Protein AF-A0A651GLF1-F1 (afdb_monomer_lite)

Structure (mmCIF, N/CA/C/O backbone):
data_AF-A0A651GLF1-F1
#
_entry.id   AF-A0A651GLF1-F1
#
loop_
_atom_site.group_PDB
_atom_site.id
_atom_site.type_symbol
_atom_site.label_atom_id
_atom_site.label_alt_id
_atom_site.label_comp_id
_atom_site.label_asym_id
_atom_site.label_entity_id
_atom_site.label_seq_id
_atom_site.pdbx_PDB_ins_code
_atom_site.Cartn_x
_atom_site.Cartn_y
_atom_site.Cartn_z
_atom_site.occupancy
_atom_site.B_iso_or_equiv
_atom_site.auth_seq_id
_atom_site.auth_comp_id
_atom_site.auth_asym_id
_atom_site.auth_atom_id
_atom_site.pdbx_PDB_model_num
ATOM 1 N N . MET A 1 1 ? 53.284 -6.811 32.169 1.00 39.88 1 MET A N 1
ATOM 2 C CA . MET A 1 1 ? 53.621 -8.131 31.583 1.00 39.88 1 MET A CA 1
ATOM 3 C C . MET A 1 1 ? 52.499 -8.453 30.596 1.00 39.88 1 MET A C 1
ATOM 5 O O . MET A 1 1 ? 51.368 -8.515 31.041 1.00 39.88 1 MET A O 1
ATOM 9 N N . ARG A 1 2 ? 52.665 -8.207 29.281 1.00 36.62 2 ARG A N 1
ATOM 10 C CA . ARG A 1 2 ? 52.916 -9.216 28.210 1.00 36.62 2 ARG A CA 1
ATOM 11 C C . ARG A 1 2 ? 52.082 -10.503 28.425 1.00 36.62 2 ARG A C 1
ATOM 13 O O . ARG A 1 2 ? 52.252 -11.101 29.474 1.00 36.62 2 ARG A O 1
ATOM 20 N N . ALA A 1 3 ? 51.220 -10.994 27.527 1.00 35.19 3 ALA A N 1
ATOM 21 C CA . ALA A 1 3 ? 51.159 -10.882 26.066 1.00 35.19 3 ALA A CA 1
ATOM 22 C C . ALA A 1 3 ? 49.742 -11.202 25.501 1.00 35.19 3 ALA A C 1
ATOM 24 O O . ALA A 1 3 ? 48.996 -11.966 26.105 1.00 35.19 3 ALA A O 1
ATOM 25 N N . ARG A 1 4 ? 49.414 -10.637 24.322 1.00 42.03 4 ARG A N 1
ATOM 26 C CA . ARG A 1 4 ? 48.428 -11.150 23.331 1.00 42.03 4 ARG A CA 1
ATOM 27 C C . ARG A 1 4 ? 49.015 -12.404 22.608 1.00 42.03 4 ARG A C 1
ATOM 29 O O . ARG A 1 4 ? 50.192 -12.684 22.826 1.00 42.03 4 ARG A O 1
ATOM 36 N N . PRO A 1 5 ? 48.394 -12.954 21.541 1.00 58.41 5 PRO A N 1
ATOM 37 C CA . PRO A 1 5 ? 47.126 -13.693 21.408 1.00 58.41 5 PRO A CA 1
ATOM 38 C C . PRO A 1 5 ? 47.366 -15.076 20.731 1.00 58.41 5 PRO A C 1
ATOM 40 O O . PRO A 1 5 ? 48.472 -15.337 20.265 1.00 58.41 5 PRO A O 1
ATOM 43 N N . LEU A 1 6 ? 46.349 -15.939 20.584 1.00 47.12 6 LEU A N 1
ATOM 44 C CA . LEU A 1 6 ? 46.407 -17.090 19.657 1.00 47.12 6 LEU A CA 1
ATOM 45 C C . LEU A 1 6 ? 45.049 -17.349 18.966 1.00 47.12 6 LEU A C 1
ATOM 47 O O . LEU A 1 6 ? 44.148 -17.947 19.540 1.00 47.12 6 LEU A O 1
ATOM 51 N N . LEU A 1 7 ? 44.948 -16.920 17.707 1.00 42.06 7 LEU A N 1
ATOM 52 C CA . LEU A 1 7 ? 44.344 -17.661 16.579 1.00 42.06 7 LEU A CA 1
ATOM 53 C C . LEU A 1 7 ? 45.545 -18.174 15.745 1.00 42.06 7 LEU A C 1
ATOM 55 O O . LEU A 1 7 ? 46.574 -17.488 15.816 1.00 42.06 7 LEU A O 1
ATOM 59 N N . PRO A 1 8 ? 45.511 -19.290 14.966 1.00 48.41 8 PRO A N 1
ATOM 60 C CA . PRO A 1 8 ? 44.474 -19.612 13.959 1.00 48.41 8 PRO A CA 1
ATOM 61 C C . PRO A 1 8 ? 44.255 -21.126 13.638 1.00 48.41 8 PRO A C 1
ATOM 63 O O . PRO A 1 8 ? 44.967 -21.985 14.145 1.00 48.41 8 PRO A O 1
ATOM 66 N N . ALA A 1 9 ? 43.309 -21.440 12.734 1.00 43.41 9 ALA A N 1
ATOM 67 C CA . ALA A 1 9 ? 43.391 -22.498 11.692 1.00 43.41 9 ALA A CA 1
ATOM 68 C C . ALA A 1 9 ? 42.062 -22.551 10.897 1.00 43.41 9 ALA A C 1
ATOM 70 O O . ALA A 1 9 ? 41.085 -23.140 11.341 1.00 43.41 9 ALA A O 1
ATOM 71 N N . ILE A 1 10 ? 41.894 -21.804 9.803 1.00 42.28 10 ILE A N 1
ATOM 72 C CA . ILE A 1 10 ? 42.090 -22.247 8.405 1.00 42.28 10 ILE A CA 1
ATOM 73 C C . ILE A 1 10 ? 41.943 -23.769 8.200 1.00 42.28 10 ILE A C 1
ATOM 75 O O . ILE A 1 10 ? 42.887 -24.530 8.410 1.00 42.28 10 ILE A O 1
ATOM 79 N N . ARG A 1 11 ? 40.797 -24.200 7.655 1.00 44.84 11 ARG A N 1
ATOM 80 C CA . ARG A 1 11 ? 40.693 -25.428 6.850 1.00 44.84 11 ARG A CA 1
ATOM 81 C C . ARG A 1 11 ? 40.159 -25.076 5.470 1.00 44.84 11 ARG A C 1
ATOM 83 O O . ARG A 1 11 ? 39.050 -24.586 5.312 1.00 44.84 11 ARG A O 1
ATOM 90 N N . THR A 1 12 ? 41.007 -25.313 4.482 1.00 45.50 12 THR A N 1
ATOM 91 C CA . THR A 1 12 ? 40.771 -25.114 3.058 1.00 45.50 12 THR A CA 1
ATOM 92 C C . THR A 1 12 ? 40.435 -26.439 2.372 1.00 45.50 12 THR A C 1
ATOM 94 O O . THR A 1 12 ? 40.950 -27.488 2.751 1.00 45.50 12 THR A O 1
ATOM 97 N N . ARG A 1 13 ? 39.680 -26.307 1.270 1.00 41.25 13 ARG A N 1
ATOM 98 C CA . ARG A 1 13 ? 39.602 -27.170 0.074 1.00 41.25 13 ARG A CA 1
ATOM 99 C C . ARG A 1 13 ? 38.885 -28.518 0.200 1.00 41.25 13 ARG A C 1
ATOM 101 O O . ARG A 1 13 ? 39.377 -29.440 0.837 1.00 41.25 13 ARG A O 1
ATOM 108 N N . ARG A 1 14 ? 37.892 -28.691 -0.679 1.00 43.97 14 ARG A N 1
ATOM 109 C CA . ARG A 1 14 ? 37.924 -29.723 -1.733 1.00 43.97 14 ARG A CA 1
ATOM 110 C C . ARG A 1 14 ? 37.085 -29.275 -2.933 1.00 43.97 14 ARG A C 1
ATOM 112 O O . ARG A 1 14 ? 35.867 -29.329 -2.906 1.00 43.97 14 ARG A O 1
ATOM 119 N N . ALA A 1 15 ? 37.781 -28.830 -3.977 1.00 41.06 15 ALA A N 1
ATOM 120 C CA . ALA A 1 15 ? 37.249 -28.752 -5.329 1.00 41.06 15 ALA A CA 1
ATOM 121 C C . ALA A 1 15 ? 37.168 -30.177 -5.894 1.00 41.06 15 ALA A C 1
ATOM 123 O O . ALA A 1 15 ? 38.147 -30.923 -5.804 1.00 41.06 15 ALA A O 1
ATOM 124 N N . VAL A 1 16 ? 36.030 -30.544 -6.475 1.00 40.44 16 VAL A N 1
ATOM 125 C CA . VAL A 1 16 ? 35.858 -31.805 -7.201 1.00 40.44 16 VAL A CA 1
ATOM 126 C C . VAL A 1 16 ? 35.717 -31.459 -8.681 1.00 40.44 16 VAL A C 1
ATOM 128 O O . VAL A 1 16 ? 34.676 -31.001 -9.131 1.00 40.44 16 VAL A O 1
ATOM 131 N N . ARG A 1 17 ? 36.813 -31.638 -9.425 1.00 45.84 17 ARG A N 1
ATOM 132 C CA . ARG A 1 17 ? 36.828 -31.696 -10.891 1.00 45.84 17 ARG A CA 1
ATOM 133 C C . ARG A 1 17 ? 36.425 -33.110 -11.305 1.00 45.84 17 ARG A C 1
ATOM 135 O O . ARG A 1 17 ? 37.115 -34.052 -10.921 1.00 45.84 17 ARG A O 1
ATOM 142 N N . TRP A 1 18 ? 35.381 -33.248 -12.115 1.00 34.97 18 TRP A N 1
ATOM 143 C CA . TRP A 1 18 ? 35.122 -34.462 -12.890 1.00 34.97 18 TRP A CA 1
ATOM 144 C C . TRP A 1 18 ? 35.492 -34.206 -14.349 1.00 34.97 18 TRP A C 1
ATOM 146 O O . TRP A 1 18 ? 34.973 -33.296 -14.985 1.00 34.97 18 TRP A O 1
ATOM 156 N N . LEU A 1 19 ? 36.457 -34.983 -14.838 1.00 42.81 19 LEU A N 1
ATOM 157 C CA . LEU A 1 19 ? 36.989 -34.958 -16.197 1.00 42.81 19 LEU A CA 1
ATOM 158 C C . LEU A 1 19 ? 37.431 -36.397 -16.504 1.00 42.81 19 LEU A C 1
ATOM 160 O O . LEU A 1 19 ? 38.478 -36.820 -16.022 1.00 42.81 19 LEU A O 1
ATOM 164 N N . VAL A 1 20 ? 36.612 -37.168 -17.225 1.00 46.12 20 VAL A N 1
ATOM 165 C CA . VAL A 1 20 ? 36.924 -38.519 -17.750 1.00 46.12 20 VAL A CA 1
ATOM 166 C C . VAL A 1 20 ? 36.082 -38.687 -19.027 1.00 46.12 20 VAL A C 1
ATOM 168 O O . VAL A 1 20 ? 34.862 -38.696 -18.951 1.00 46.12 20 VAL A O 1
ATOM 171 N N . LEU A 1 21 ? 36.662 -38.451 -20.207 1.00 43.69 21 LEU A N 1
ATOM 172 C CA . LEU A 1 21 ? 37.301 -39.412 -21.129 1.00 43.69 21 LEU A CA 1
ATOM 173 C C . LEU A 1 21 ? 36.325 -40.241 -21.984 1.00 43.69 21 LEU A C 1
ATOM 175 O O . LEU A 1 21 ? 35.705 -41.201 -21.540 1.00 43.69 21 LEU A O 1
ATOM 179 N N . LEU A 1 22 ? 36.319 -39.856 -23.261 1.00 42.72 22 LEU A N 1
ATOM 180 C CA . LEU A 1 22 ? 35.921 -40.593 -24.457 1.00 42.72 22 LEU A CA 1
ATOM 181 C C . LEU A 1 22 ? 36.713 -41.911 -24.599 1.00 42.72 22 LEU A C 1
ATOM 183 O O . LEU A 1 22 ? 37.914 -41.921 -24.309 1.00 42.72 22 LEU A O 1
ATOM 187 N N . PRO A 1 23 ? 36.124 -42.955 -25.208 1.00 57.72 23 PRO A N 1
ATOM 188 C C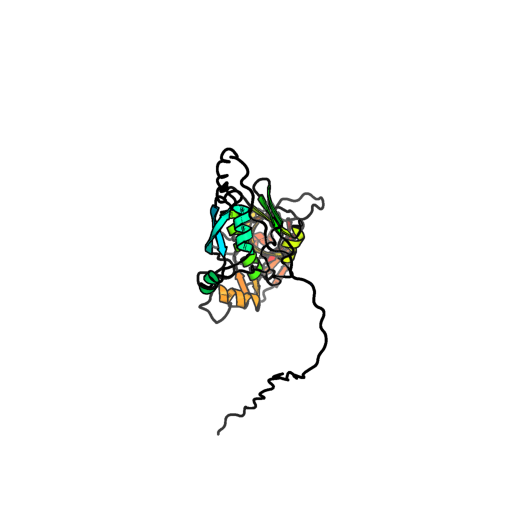A . PRO A 1 23 ? 36.900 -43.821 -26.078 1.00 57.72 23 PRO A CA 1
ATOM 189 C C . PRO A 1 23 ? 36.315 -43.898 -27.491 1.00 57.72 23 PRO A C 1
ATOM 191 O O . PRO A 1 23 ? 35.120 -44.064 -27.722 1.00 57.72 23 PRO A O 1
ATOM 194 N N . LEU A 1 24 ? 37.250 -43.795 -28.425 1.00 53.19 24 LEU A N 1
ATOM 195 C CA . LEU A 1 24 ? 37.163 -44.047 -29.852 1.00 53.19 24 LEU A CA 1
ATOM 196 C C . LEU A 1 24 ? 37.391 -45.555 -30.083 1.00 53.19 24 LEU A C 1
ATOM 198 O O . LEU A 1 24 ? 38.381 -46.077 -29.570 1.00 53.19 24 LEU A O 1
ATOM 202 N N . LEU A 1 25 ? 36.562 -46.248 -30.875 1.00 44.75 25 LEU A N 1
ATOM 203 C CA . LEU A 1 25 ? 37.008 -47.454 -31.590 1.00 44.75 25 LEU A CA 1
ATOM 204 C C . LEU A 1 25 ? 36.204 -47.728 -32.876 1.00 44.75 25 LEU A C 1
ATOM 206 O O . LEU A 1 25 ? 35.017 -47.440 -32.975 1.00 44.75 25 LEU A O 1
ATOM 210 N N . LEU A 1 26 ? 36.941 -48.263 -33.848 1.00 48.41 26 LEU A N 1
ATOM 211 C CA . LEU A 1 26 ? 36.735 -48.373 -35.293 1.00 48.41 26 LEU A CA 1
ATOM 212 C C . LEU A 1 26 ? 35.966 -49.627 -35.782 1.00 48.41 26 LEU A C 1
ATOM 214 O O . LEU A 1 26 ? 36.134 -50.694 -35.202 1.00 48.41 26 LEU A O 1
ATOM 218 N N . ALA A 1 27 ? 35.387 -49.476 -36.993 1.00 45.28 27 ALA A N 1
ATOM 219 C CA . ALA A 1 27 ? 35.274 -50.421 -38.138 1.00 45.28 27 ALA A CA 1
ATOM 220 C C . ALA A 1 27 ? 34.332 -51.656 -37.999 1.00 45.28 27 ALA A C 1
ATOM 222 O O . ALA A 1 27 ? 34.204 -52.212 -36.922 1.00 45.28 27 ALA A O 1
ATOM 223 N N . ALA A 1 28 ? 33.640 -52.185 -39.027 1.00 45.81 28 ALA A N 1
ATOM 224 C CA . ALA A 1 28 ? 33.883 -52.211 -40.476 1.00 45.81 28 ALA A CA 1
ATOM 225 C C . ALA A 1 28 ? 32.638 -52.686 -41.302 1.00 45.81 28 ALA A C 1
ATOM 227 O O . ALA A 1 28 ? 31.908 -53.551 -40.837 1.00 45.81 28 ALA A O 1
ATOM 228 N N . ILE A 1 29 ? 32.522 -52.190 -42.549 1.00 51.09 29 ILE A N 1
ATOM 229 C CA . ILE A 1 29 ? 32.217 -52.868 -43.848 1.00 51.09 29 ILE A CA 1
ATOM 230 C C . ILE A 1 29 ? 30.852 -53.557 -44.146 1.00 51.09 29 ILE A C 1
ATOM 232 O O . ILE A 1 29 ? 30.500 -54.565 -43.544 1.00 51.09 29 ILE A O 1
ATOM 236 N N . GLY A 1 30 ? 30.272 -53.137 -45.293 1.00 37.00 30 GLY A N 1
ATOM 237 C CA . GLY A 1 30 ? 29.568 -53.959 -46.315 1.00 37.00 30 GLY A CA 1
ATOM 238 C C . GLY A 1 30 ? 28.055 -53.708 -46.403 1.00 37.00 30 GLY A C 1
ATOM 239 O O . GLY A 1 30 ? 27.424 -53.595 -45.365 1.00 37.00 30 GLY A O 1
ATOM 240 N N . CYS A 1 31 ? 27.345 -53.601 -47.532 1.00 44.97 31 CYS A N 1
ATOM 241 C CA . CYS A 1 31 ? 27.528 -53.645 -48.996 1.00 44.97 31 CYS A CA 1
ATOM 242 C C . CYS A 1 31 ? 26.332 -52.811 -49.551 1.00 44.97 31 CYS A C 1
ATOM 244 O O . CYS A 1 31 ? 25.266 -52.844 -48.952 1.00 44.97 31 CYS A O 1
ATOM 246 N N . GLY A 1 32 ? 26.442 -51.937 -50.554 1.00 42.09 32 GLY A N 1
ATOM 247 C CA . GLY A 1 32 ? 26.469 -52.289 -51.977 1.00 42.09 32 GLY A CA 1
ATOM 248 C C . GLY A 1 32 ? 25.090 -52.707 -52.520 1.00 42.09 32 GLY A C 1
ATOM 249 O O . GLY A 1 32 ? 24.842 -53.907 -52.574 1.00 42.09 32 GLY A O 1
ATOM 250 N N . VAL A 1 33 ? 24.247 -51.752 -52.944 1.00 55.09 33 VAL A N 1
ATOM 251 C CA . VAL A 1 33 ? 23.177 -51.951 -53.949 1.00 55.09 33 VAL A CA 1
ATOM 252 C C . VAL A 1 33 ? 23.061 -50.677 -54.795 1.00 55.09 33 VAL A C 1
ATOM 254 O O . VAL A 1 33 ? 22.833 -49.595 -54.261 1.00 55.09 33 VAL A O 1
ATOM 257 N N . ASP A 1 34 ? 23.287 -50.840 -56.097 1.00 52.56 34 ASP A N 1
ATOM 258 C CA . ASP A 1 34 ? 23.033 -49.885 -57.175 1.00 52.56 34 ASP A CA 1
ATOM 259 C C . ASP A 1 34 ? 21.519 -49.685 -57.377 1.00 52.56 34 ASP A C 1
ATOM 261 O O . ASP A 1 34 ? 20.802 -50.659 -57.611 1.00 52.56 34 ASP A O 1
ATOM 265 N N . GLU A 1 35 ? 21.044 -48.438 -57.356 1.00 54.75 35 GLU A N 1
ATOM 266 C CA . GLU A 1 35 ? 19.743 -48.047 -57.915 1.00 54.75 35 GLU A CA 1
ATOM 267 C C . GLU A 1 35 ? 19.959 -46.940 -58.958 1.00 54.75 35 GLU A C 1
ATOM 269 O O . GLU A 1 35 ? 20.721 -45.994 -58.745 1.00 54.75 35 GLU A O 1
ATOM 274 N N . ASP A 1 36 ? 19.336 -47.146 -60.120 1.00 59.94 36 ASP A N 1
ATOM 275 C CA . ASP A 1 36 ? 19.499 -46.424 -61.383 1.00 59.94 36 ASP A CA 1
ATOM 276 C C . ASP A 1 36 ? 19.384 -44.888 -61.286 1.00 59.94 36 ASP A C 1
ATOM 278 O O . ASP A 1 36 ? 18.582 -44.360 -60.509 1.00 59.94 36 ASP A O 1
ATOM 282 N N . PRO A 1 37 ? 20.108 -44.136 -62.141 1.00 68.50 37 PRO A N 1
ATOM 283 C CA . PRO A 1 37 ? 19.920 -42.698 -62.257 1.00 68.50 37 PRO A CA 1
ATOM 284 C C . PRO A 1 37 ? 18.562 -42.359 -62.912 1.00 68.50 37 PRO A C 1
ATOM 286 O O . PRO A 1 37 ? 18.185 -42.977 -63.913 1.00 68.50 37 PRO A O 1
ATOM 289 N N . PRO A 1 38 ? 17.830 -41.349 -62.405 1.00 69.50 38 PRO A N 1
ATOM 290 C CA . PRO A 1 38 ? 16.607 -40.865 -63.036 1.00 69.50 38 PRO A CA 1
ATOM 291 C C . PRO A 1 38 ? 16.902 -40.191 -64.394 1.00 69.50 38 PRO A C 1
ATOM 293 O O . PRO A 1 38 ? 17.985 -39.631 -64.584 1.00 69.50 38 PRO A O 1
ATOM 296 N N . PRO A 1 39 ? 15.953 -40.239 -65.349 1.00 65.31 39 PRO A N 1
ATOM 297 C CA . PRO A 1 39 ? 16.161 -39.773 -66.717 1.00 65.31 39 PRO A CA 1
ATOM 298 C C . PRO A 1 39 ? 16.330 -38.251 -66.819 1.00 65.31 39 PRO A C 1
ATOM 300 O O . PRO A 1 39 ? 15.746 -37.484 -66.054 1.00 65.31 39 PRO A O 1
ATOM 303 N N . GLU A 1 40 ? 17.119 -37.838 -67.813 1.00 63.53 40 GLU A N 1
ATOM 304 C CA . GLU A 1 40 ? 17.383 -36.445 -68.178 1.00 63.53 40 GLU A CA 1
ATOM 305 C C . GLU A 1 40 ? 16.089 -35.640 -68.431 1.00 63.53 40 GLU A C 1
ATOM 307 O O . GLU A 1 40 ? 15.118 -36.173 -68.982 1.00 63.53 40 GLU A O 1
ATOM 312 N N . PRO A 1 41 ? 16.064 -34.341 -68.076 1.00 59.16 41 PRO A N 1
ATOM 313 C CA . PRO A 1 41 ? 14.906 -33.484 -68.290 1.00 59.16 41 PRO A CA 1
ATOM 314 C C . PRO A 1 41 ? 14.659 -33.229 -69.783 1.00 59.16 41 PRO A C 1
ATOM 316 O O . PRO A 1 41 ? 15.535 -32.786 -70.527 1.00 59.16 41 PRO A O 1
ATOM 319 N N . VAL A 1 42 ? 13.419 -33.476 -70.203 1.00 66.81 42 VAL A N 1
ATOM 320 C CA . VAL A 1 42 ? 12.877 -33.101 -71.514 1.00 66.81 42 VAL A CA 1
ATOM 321 C C . VAL A 1 42 ? 12.828 -31.565 -71.610 1.00 66.81 42 VAL A C 1
ATOM 323 O O . VAL A 1 42 ? 12.403 -30.923 -70.647 1.00 66.81 42 VAL A O 1
ATOM 326 N N . PRO A 1 43 ? 13.230 -30.938 -72.733 1.00 65.94 43 PRO A N 1
ATOM 327 C CA . PRO A 1 43 ? 13.070 -29.497 -72.910 1.00 65.94 43 PRO A CA 1
ATOM 328 C C . PRO A 1 43 ? 11.575 -29.130 -72.961 1.00 65.94 43 PRO A C 1
ATOM 330 O O . PRO A 1 43 ? 10.813 -29.819 -73.648 1.00 65.94 43 PRO A O 1
ATOM 333 N N . PRO A 1 44 ? 11.129 -28.061 -72.276 1.00 62.28 44 PRO A N 1
ATOM 334 C CA . PRO A 1 44 ? 9.731 -27.670 -72.312 1.00 62.28 44 PRO A CA 1
ATOM 335 C C . PRO A 1 44 ? 9.348 -27.153 -73.702 1.00 62.28 44 PRO A C 1
ATOM 337 O O . PRO A 1 44 ? 10.021 -26.317 -74.308 1.00 62.28 44 PRO A O 1
ATOM 340 N N . VAL A 1 45 ? 8.238 -27.700 -74.187 1.00 50.44 45 VAL A N 1
ATOM 341 C CA . VAL A 1 45 ? 7.454 -27.222 -75.322 1.00 50.44 45 VAL A CA 1
ATOM 342 C C . VAL A 1 45 ? 6.905 -25.838 -74.969 1.00 50.44 45 VAL A C 1
ATOM 344 O O . VAL A 1 45 ? 6.382 -25.642 -73.878 1.00 50.44 45 VAL A O 1
ATOM 347 N N . ALA A 1 46 ? 7.045 -24.880 -75.884 1.00 52.62 46 ALA A N 1
ATOM 348 C CA . ALA A 1 46 ? 6.437 -23.563 -75.759 1.00 52.62 46 ALA A CA 1
ATOM 349 C C . ALA A 1 46 ? 4.908 -23.684 -75.863 1.00 52.62 46 ALA A C 1
ATOM 351 O O . ALA A 1 46 ? 4.387 -24.051 -76.919 1.00 52.62 46 ALA A O 1
ATOM 352 N N . GLU A 1 47 ? 4.214 -23.378 -74.769 1.00 50.69 47 GLU A N 1
ATOM 353 C CA . GLU A 1 47 ? 2.773 -23.122 -74.734 1.00 50.69 47 GLU A CA 1
ATOM 354 C C . GLU A 1 47 ? 2.488 -21.608 -74.823 1.00 50.69 47 GLU A C 1
ATOM 356 O O . GLU A 1 47 ? 3.374 -20.799 -74.533 1.00 50.69 47 GLU A O 1
ATOM 361 N N . PRO A 1 48 ? 1.304 -21.224 -75.338 1.00 51.66 48 PRO A N 1
ATOM 362 C CA . PRO A 1 48 ? 1.017 -19.882 -75.836 1.00 51.66 48 PRO A CA 1
ATOM 363 C C . PRO A 1 48 ? 0.672 -18.884 -74.724 1.00 51.66 48 PRO A C 1
ATOM 365 O O . PRO A 1 48 ? 0.210 -19.272 -73.657 1.00 51.66 48 PRO A O 1
ATOM 368 N N . ASP A 1 49 ? 0.875 -17.604 -75.046 1.00 54.31 49 ASP A N 1
ATOM 369 C CA . ASP A 1 49 ? 0.601 -16.396 -74.259 1.00 54.31 49 ASP A CA 1
ATOM 370 C C . ASP A 1 49 ? -0.600 -16.498 -73.296 1.00 54.31 49 ASP A C 1
ATOM 372 O O . ASP A 1 49 ? -1.759 -16.369 -73.703 1.00 54.31 49 ASP A O 1
ATOM 376 N N . ASP A 1 50 ? -0.295 -16.651 -72.005 1.00 49.06 50 ASP A N 1
ATOM 377 C CA . ASP A 1 50 ? -1.189 -16.307 -70.897 1.00 49.06 50 ASP A CA 1
ATOM 378 C C . ASP A 1 50 ? -1.215 -14.769 -70.775 1.00 49.06 50 ASP A C 1
ATOM 380 O O . ASP A 1 50 ? -0.148 -14.137 -70.792 1.00 49.06 50 ASP A O 1
ATOM 384 N N . PRO A 1 51 ? -2.388 -14.114 -70.690 1.00 52.34 51 PRO A N 1
ATOM 385 C CA . PRO A 1 51 ? -2.440 -12.676 -70.499 1.00 52.34 51 PRO A CA 1
ATOM 386 C C . PRO A 1 51 ? -1.826 -12.368 -69.137 1.00 52.34 51 PRO A C 1
ATOM 388 O O . PRO A 1 51 ? -2.250 -12.927 -68.130 1.00 52.34 51 PRO A O 1
ATOM 391 N N . ALA A 1 52 ? -0.812 -11.502 -69.148 1.00 51.94 52 ALA A N 1
ATOM 392 C CA . ALA A 1 52 ? -0.088 -11.008 -67.987 1.00 51.94 52 ALA A CA 1
ATOM 393 C C . ALA A 1 52 ? -0.980 -10.933 -66.737 1.00 51.94 52 ALA A C 1
ATOM 395 O O . ALA A 1 52 ? -1.796 -10.021 -66.602 1.00 51.94 52 ALA A O 1
ATOM 396 N N . ALA A 1 53 ? -0.808 -11.903 -65.835 1.00 50.53 53 ALA A N 1
ATOM 397 C CA . ALA A 1 53 ? -1.151 -11.710 -64.443 1.00 50.53 53 ALA A CA 1
ATOM 398 C C . ALA A 1 53 ? -0.275 -10.551 -63.968 1.00 50.53 53 ALA A C 1
ATOM 400 O O . ALA A 1 53 ? 0.958 -10.633 -64.006 1.00 50.53 53 ALA A O 1
ATOM 401 N N . GLU A 1 54 ? -0.919 -9.435 -63.637 1.00 56.00 54 GLU A N 1
ATOM 402 C CA . GLU A 1 54 ? -0.271 -8.355 -62.910 1.00 56.00 54 GLU A CA 1
ATOM 403 C C . GLU A 1 54 ? 0.413 -8.981 -61.686 1.00 56.00 54 GLU A C 1
ATOM 405 O O . GLU A 1 54 ? -0.182 -9.855 -61.050 1.00 56.00 54 GLU A O 1
ATOM 410 N N . PRO A 1 55 ? 1.679 -8.638 -61.393 1.00 54.66 55 PRO A N 1
ATOM 411 C CA . PRO A 1 55 ? 2.314 -9.124 -60.184 1.00 54.66 55 PRO A CA 1
ATOM 412 C C . PRO A 1 55 ? 1.443 -8.677 -59.013 1.00 54.66 55 PRO A C 1
ATOM 414 O O . PRO A 1 55 ? 1.277 -7.475 -58.819 1.00 54.66 55 PRO A O 1
ATOM 417 N N . ASP A 1 56 ? 0.873 -9.643 -58.287 1.00 53.81 56 ASP A N 1
ATOM 418 C CA . ASP A 1 56 ? 0.268 -9.421 -56.978 1.00 53.81 56 ASP A CA 1
ATOM 419 C C . ASP A 1 56 ? 1.281 -8.616 -56.162 1.00 53.81 56 ASP A C 1
ATOM 421 O O . ASP A 1 56 ? 2.329 -9.130 -55.752 1.00 53.81 56 ASP A O 1
ATOM 425 N N . GLU A 1 57 ? 1.015 -7.317 -56.012 1.00 60.34 57 GLU A N 1
ATOM 426 C CA . GLU A 1 57 ? 1.766 -6.481 -55.095 1.00 60.34 57 GLU A CA 1
ATOM 427 C C . GLU A 1 57 ? 1.649 -7.158 -53.727 1.00 60.34 57 GLU A C 1
ATOM 429 O O . GLU A 1 57 ? 0.527 -7.469 -53.306 1.00 60.34 57 GLU A O 1
ATOM 434 N N . PRO A 1 58 ? 2.765 -7.448 -53.032 1.00 57.78 58 PRO A N 1
ATOM 435 C CA . PRO A 1 58 ? 2.673 -7.955 -51.678 1.00 57.78 58 PRO A CA 1
ATOM 436 C C . PRO A 1 58 ? 1.859 -6.931 -50.897 1.00 57.78 58 PRO A C 1
ATOM 438 O O . PRO A 1 58 ? 2.277 -5.780 -50.758 1.00 57.78 58 PRO A O 1
ATOM 441 N N . SER A 1 59 ? 0.672 -7.342 -50.448 1.00 56.62 59 SER A N 1
ATOM 442 C CA . SER A 1 59 ? -0.092 -6.588 -49.466 1.00 56.62 59 SER A CA 1
ATOM 443 C C . SER A 1 59 ? 0.797 -6.496 -48.236 1.00 56.62 59 SER A C 1
ATOM 445 O O . SER A 1 59 ? 0.928 -7.443 -47.468 1.00 56.62 59 SER A O 1
ATOM 447 N N . LEU A 1 60 ? 1.517 -5.381 -48.135 1.00 58.75 60 LEU A N 1
ATOM 448 C CA . LEU A 1 60 ? 2.137 -4.945 -46.905 1.00 58.75 60 LEU A CA 1
ATOM 449 C C . LEU A 1 60 ? 0.959 -4.565 -46.025 1.00 58.75 60 LEU A C 1
ATOM 451 O O . LEU A 1 60 ? 0.436 -3.455 -46.141 1.00 58.75 60 LEU A O 1
ATOM 455 N N . ASP A 1 61 ? 0.501 -5.517 -45.214 1.00 65.62 61 ASP A N 1
ATOM 456 C CA . ASP A 1 61 ? -0.330 -5.180 -44.071 1.00 65.62 61 ASP A CA 1
ATOM 457 C C . ASP A 1 61 ? 0.351 -3.991 -43.375 1.00 65.62 61 ASP A C 1
ATOM 459 O O . ASP A 1 61 ? 1.578 -4.022 -43.184 1.00 65.62 61 ASP A O 1
ATOM 463 N N . PRO A 1 62 ? -0.378 -2.894 -43.102 1.00 69.38 62 PRO A N 1
ATOM 464 C CA . PRO A 1 62 ? 0.219 -1.761 -42.419 1.00 69.38 62 PRO A CA 1
ATOM 465 C C . PRO A 1 62 ? 0.861 -2.281 -41.133 1.00 69.38 62 PRO A C 1
ATOM 467 O O . PRO A 1 62 ? 0.242 -3.052 -40.398 1.00 69.38 62 PRO A O 1
ATOM 470 N N . ALA A 1 63 ? 2.128 -1.918 -40.910 1.00 70.50 63 ALA A N 1
ATOM 471 C CA . ALA A 1 63 ? 2.828 -2.284 -39.686 1.00 70.50 63 ALA A CA 1
ATOM 472 C C . ALA A 1 63 ? 1.950 -1.896 -38.484 1.00 70.50 63 ALA A C 1
ATOM 474 O O . ALA A 1 63 ? 1.345 -0.818 -38.534 1.00 70.50 63 ALA A O 1
ATOM 475 N N . PRO A 1 64 ? 1.845 -2.754 -37.452 1.00 75.31 64 PRO A N 1
ATOM 476 C CA . PRO A 1 64 ? 0.995 -2.467 -36.307 1.00 75.31 64 PRO A CA 1
ATOM 477 C C . PRO A 1 64 ? 1.396 -1.115 -35.717 1.00 75.31 64 PRO A C 1
ATOM 479 O O . PRO A 1 64 ? 2.584 -0.832 -35.543 1.00 75.31 64 PRO A O 1
ATOM 482 N N . GLU A 1 65 ? 0.405 -0.259 -35.486 1.00 92.06 65 GLU A N 1
ATOM 483 C CA . GLU A 1 65 ? 0.635 1.051 -34.890 1.00 92.06 65 GLU A CA 1
ATOM 484 C C . GLU A 1 65 ? 1.111 0.865 -33.444 1.00 92.06 65 GLU A C 1
ATOM 486 O O . GLU A 1 65 ? 0.574 0.038 -32.704 1.00 92.06 65 GLU A O 1
ATOM 491 N N . THR A 1 66 ? 2.135 1.618 -33.044 1.00 95.62 66 THR A N 1
ATOM 492 C CA . THR A 1 66 ? 2.712 1.555 -31.697 1.00 95.62 66 THR A CA 1
ATOM 493 C C . THR A 1 66 ? 2.695 2.917 -31.022 1.00 95.62 66 THR A C 1
ATOM 495 O O . THR A 1 66 ? 2.666 3.962 -31.677 1.00 95.62 66 THR A O 1
ATOM 498 N N . VAL A 1 67 ? 2.736 2.900 -29.694 1.00 96.69 67 VAL A N 1
ATOM 499 C CA . VAL A 1 67 ? 2.792 4.088 -28.840 1.00 96.69 67 VAL A CA 1
ATOM 500 C C . VAL A 1 67 ? 3.848 3.900 -27.751 1.00 96.69 67 VAL A C 1
ATOM 502 O O . VAL A 1 67 ? 4.204 2.771 -27.408 1.00 96.69 67 VAL A O 1
ATOM 505 N N . GLU A 1 68 ? 4.389 5.005 -27.240 1.00 97.19 68 GLU A N 1
ATOM 506 C CA . GLU A 1 68 ? 5.249 4.989 -26.057 1.00 97.19 68 GLU A CA 1
ATOM 507 C C . GLU A 1 68 ? 4.400 5.103 -24.787 1.00 97.19 68 GLU A C 1
ATOM 509 O O . GLU A 1 68 ? 3.568 6.003 -24.671 1.00 97.19 68 GLU A O 1
ATOM 514 N N . VAL A 1 69 ? 4.633 4.198 -23.841 1.00 97.06 69 VAL A N 1
ATOM 515 C CA . VAL A 1 69 ? 4.055 4.196 -22.491 1.00 97.06 69 VAL A CA 1
ATOM 516 C C . VAL A 1 69 ? 5.176 4.206 -21.459 1.00 97.06 69 VAL A C 1
ATOM 518 O O . VAL A 1 69 ? 6.311 3.842 -21.765 1.00 97.06 69 VAL A O 1
ATOM 521 N N . GLU A 1 70 ? 4.874 4.610 -20.232 1.00 98.00 70 GLU A N 1
ATOM 522 C CA . GLU A 1 70 ? 5.815 4.530 -19.116 1.00 98.00 70 GLU A CA 1
ATOM 523 C C . GLU A 1 70 ? 5.467 3.327 -18.244 1.00 98.00 70 GLU A C 1
ATOM 525 O O . GLU A 1 70 ? 4.331 3.191 -17.792 1.00 98.00 70 GLU A O 1
ATOM 530 N N . ILE A 1 71 ? 6.456 2.475 -17.983 1.00 98.44 71 ILE A N 1
ATOM 531 C CA . ILE A 1 71 ? 6.404 1.547 -16.853 1.00 98.44 71 ILE A CA 1
ATOM 532 C C . ILE A 1 71 ? 7.233 2.116 -15.715 1.00 98.44 71 ILE A C 1
ATOM 534 O O . ILE A 1 71 ? 8.160 2.889 -15.944 1.00 98.44 71 ILE A O 1
ATOM 538 N N . TYR A 1 72 ? 6.923 1.729 -14.489 1.00 98.06 72 TYR A N 1
ATOM 539 C CA . TYR A 1 72 ? 7.571 2.286 -13.313 1.00 98.06 72 TYR A CA 1
ATOM 540 C C . TYR A 1 72 ? 8.362 1.201 -12.596 1.00 98.06 72 TYR A C 1
ATOM 542 O O . TYR A 1 72 ? 7.803 0.198 -12.164 1.00 98.06 72 TYR A O 1
ATOM 550 N N . LEU A 1 73 ? 9.673 1.410 -12.485 1.00 96.94 73 LEU A N 1
ATOM 551 C CA . LEU A 1 73 ? 10.617 0.461 -11.895 1.00 96.94 73 LEU A CA 1
ATOM 552 C C . LEU A 1 73 ? 11.323 1.094 -10.696 1.00 96.94 73 LEU A C 1
ATOM 554 O O . LEU A 1 73 ? 11.584 2.298 -10.681 1.00 96.94 73 LEU A O 1
ATOM 558 N N . SER A 1 74 ? 11.681 0.289 -9.701 1.00 94.00 74 SER A N 1
ATOM 559 C CA . SER A 1 74 ? 12.546 0.749 -8.611 1.00 94.00 74 SER A CA 1
ATOM 560 C C . SER A 1 74 ? 13.977 0.943 -9.116 1.00 94.00 74 SER A C 1
ATOM 562 O O . SER A 1 74 ? 14.394 0.320 -10.094 1.00 94.00 74 SER A O 1
ATOM 564 N N . ASN A 1 75 ? 14.756 1.787 -8.442 1.00 94.12 75 ASN A N 1
ATOM 565 C CA . ASN A 1 75 ? 16.170 1.977 -8.754 1.00 94.12 75 ASN A CA 1
ATOM 566 C C . ASN A 1 75 ? 16.988 2.046 -7.462 1.00 94.12 75 ASN A C 1
ATOM 568 O O . ASN A 1 75 ? 16.665 2.815 -6.560 1.00 94.12 75 ASN A O 1
ATOM 572 N N . HIS A 1 76 ? 18.065 1.266 -7.372 1.00 87.38 76 HIS A N 1
ATOM 573 C CA . HIS A 1 76 ? 18.865 1.161 -6.146 1.00 87.38 76 HIS A CA 1
ATOM 574 C C . HIS A 1 76 ? 19.666 2.426 -5.794 1.00 87.38 76 HIS A C 1
ATOM 576 O O . HIS A 1 76 ? 20.245 2.495 -4.709 1.00 87.38 76 HIS A O 1
ATOM 582 N N . THR A 1 77 ? 19.743 3.403 -6.701 1.00 90.75 77 THR A N 1
ATOM 583 C CA . THR A 1 77 ? 20.600 4.589 -6.556 1.00 90.75 77 THR A CA 1
ATOM 584 C C . THR A 1 77 ? 19.855 5.918 -6.580 1.00 90.75 77 THR A C 1
ATOM 586 O O . THR A 1 77 ? 20.390 6.910 -6.081 1.00 90.75 77 THR A O 1
ATOM 589 N N . LEU A 1 78 ? 18.649 5.962 -7.154 1.00 86.94 78 LEU A N 1
ATOM 590 C CA . LEU A 1 78 ? 17.918 7.211 -7.386 1.00 86.94 78 LEU A CA 1
ATOM 591 C C . LEU A 1 78 ? 16.941 7.581 -6.266 1.00 86.94 78 LEU A C 1
ATOM 593 O O . LEU A 1 78 ? 16.574 8.752 -6.180 1.00 86.94 78 LEU A O 1
ATOM 597 N N . GLY A 1 79 ? 16.545 6.628 -5.419 1.00 81.25 79 GLY A N 1
ATOM 598 C CA . GLY A 1 79 ? 15.465 6.834 -4.459 1.00 81.25 79 GLY A CA 1
ATOM 599 C C . GLY A 1 79 ? 15.376 5.794 -3.353 1.00 81.25 79 GLY A C 1
ATOM 600 O O . GLY A 1 79 ? 16.249 4.933 -3.212 1.00 81.25 79 GLY A O 1
ATOM 601 N N . ASP A 1 80 ? 14.304 5.888 -2.569 1.00 80.44 80 ASP A N 1
ATOM 602 C CA . ASP A 1 80 ? 13.947 4.867 -1.585 1.00 80.44 80 ASP A CA 1
ATOM 603 C C . ASP A 1 80 ? 13.665 3.529 -2.297 1.00 80.44 80 ASP A C 1
ATOM 605 O O . ASP A 1 80 ? 12.743 3.441 -3.113 1.00 80.44 80 ASP A O 1
ATOM 609 N N . PRO A 1 81 ? 14.425 2.461 -2.002 1.00 69.50 81 PRO A N 1
ATOM 610 C CA . PRO A 1 81 ? 14.324 1.215 -2.749 1.00 69.50 81 PRO A CA 1
ATOM 611 C C . PRO A 1 81 ? 13.050 0.420 -2.441 1.00 69.50 81 PRO A C 1
ATOM 613 O O . PRO A 1 81 ? 12.823 -0.582 -3.112 1.00 69.50 81 PRO A O 1
ATOM 616 N N . CYS A 1 82 ? 12.259 0.811 -1.435 1.00 74.00 82 CYS A N 1
ATOM 617 C CA . CYS A 1 82 ? 11.031 0.131 -1.034 1.00 74.00 82 CYS A CA 1
ATOM 618 C C . CYS A 1 82 ? 9.767 0.749 -1.641 1.00 74.00 82 CYS A C 1
ATOM 620 O O . CYS A 1 82 ? 8.768 0.050 -1.793 1.00 74.00 82 CYS A O 1
ATOM 622 N N . THR A 1 83 ? 9.770 2.043 -1.957 1.00 73.06 83 THR A N 1
ATOM 623 C CA . THR A 1 83 ? 8.536 2.753 -2.339 1.00 73.06 83 THR A CA 1
ATOM 624 C C . THR A 1 83 ? 8.682 3.652 -3.555 1.00 73.06 83 THR A C 1
ATOM 626 O O . THR A 1 83 ? 7.704 3.829 -4.281 1.00 73.06 83 THR A O 1
ATOM 629 N N . GLU A 1 84 ? 9.873 4.190 -3.822 1.00 85.19 84 GLU A N 1
ATOM 630 C CA . GLU A 1 84 ? 10.068 5.073 -4.965 1.00 85.19 84 GLU A CA 1
ATOM 631 C C . GLU A 1 84 ? 10.284 4.274 -6.252 1.00 85.19 84 GLU A C 1
ATOM 633 O O . GLU A 1 84 ? 11.060 3.314 -6.328 1.00 85.19 84 GLU A O 1
ATOM 638 N N . VAL A 1 85 ? 9.567 4.698 -7.289 1.00 95.19 85 VAL A N 1
ATOM 639 C CA . VAL A 1 85 ? 9.621 4.125 -8.630 1.00 95.19 85 VAL A CA 1
ATOM 640 C C . VAL A 1 85 ? 9.805 5.233 -9.651 1.00 95.19 85 VAL A C 1
ATOM 642 O O . VAL A 1 85 ? 9.364 6.368 -9.464 1.00 95.19 85 VAL A O 1
ATOM 645 N N . PHE A 1 86 ? 10.475 4.895 -10.741 1.00 97.44 86 PHE A N 1
ATOM 646 C CA . PHE A 1 86 ? 10.917 5.840 -11.750 1.00 97.44 86 PHE A CA 1
ATOM 647 C C . PHE A 1 86 ? 10.402 5.400 -13.122 1.00 97.44 86 PHE A C 1
ATOM 649 O O . PHE A 1 86 ? 10.420 4.200 -13.415 1.00 97.44 86 PHE A O 1
ATOM 656 N N . PRO A 1 87 ? 9.939 6.347 -13.954 1.00 98.06 87 PRO A N 1
ATOM 657 C CA . PRO A 1 87 ? 9.383 6.033 -15.258 1.00 98.06 87 PRO A CA 1
ATOM 658 C C . PRO A 1 87 ? 10.478 5.546 -16.209 1.00 98.06 87 PRO A C 1
ATOM 660 O O . PRO A 1 87 ? 11.539 6.162 -16.339 1.00 98.06 87 PRO A O 1
ATOM 663 N N . VAL A 1 88 ? 10.182 4.466 -16.920 1.00 98.12 88 VAL A N 1
ATOM 664 C CA . VAL A 1 88 ? 11.004 3.898 -17.981 1.00 98.12 88 VAL A CA 1
ATOM 665 C C . VAL A 1 88 ? 10.123 3.721 -19.219 1.00 98.12 88 VAL A C 1
ATOM 667 O O . VAL A 1 88 ? 9.098 3.037 -19.151 1.00 98.12 88 VAL A O 1
ATOM 670 N N . PRO A 1 89 ? 10.485 4.328 -20.362 1.00 97.75 89 PRO A N 1
ATOM 671 C CA . PRO A 1 89 ? 9.666 4.250 -21.560 1.00 97.75 89 PRO A CA 1
ATOM 672 C C . PRO A 1 89 ? 9.666 2.833 -22.153 1.00 97.75 89 PRO A C 1
ATOM 674 O O . PRO A 1 89 ? 10.675 2.118 -22.160 1.00 97.75 89 PRO A O 1
ATOM 677 N N . ARG A 1 90 ? 8.514 2.438 -22.692 1.00 96.88 90 ARG A N 1
ATOM 678 C CA . ARG A 1 90 ? 8.270 1.186 -23.411 1.00 96.88 90 ARG A CA 1
ATOM 679 C C . ARG A 1 90 ? 7.480 1.467 -24.675 1.00 96.88 90 ARG A C 1
ATOM 681 O O . ARG A 1 90 ? 6.569 2.285 -24.674 1.00 96.88 90 ARG A O 1
ATOM 688 N N . THR A 1 91 ? 7.811 0.769 -25.754 1.00 96.56 91 THR A N 1
ATOM 689 C CA . THR A 1 91 ? 7.007 0.789 -26.979 1.00 96.56 91 THR A CA 1
ATOM 690 C C . THR A 1 91 ? 6.043 -0.386 -26.955 1.00 96.56 91 THR A C 1
ATOM 692 O O . THR A 1 91 ? 6.483 -1.531 -26.877 1.00 96.56 91 THR A O 1
ATOM 695 N N . VAL A 1 92 ? 4.748 -0.101 -27.047 1.00 95.81 92 VAL A N 1
ATOM 696 C CA . VAL A 1 92 ? 3.671 -1.100 -27.001 1.00 95.81 92 VAL A CA 1
ATOM 697 C C . VAL A 1 92 ? 2.704 -0.898 -28.165 1.00 95.81 92 VAL A C 1
ATOM 699 O O . VAL A 1 92 ? 2.781 0.107 -28.878 1.00 95.81 92 VAL A O 1
ATOM 702 N N . ALA A 1 93 ? 1.811 -1.859 -28.390 1.00 93.81 93 ALA A N 1
ATOM 703 C CA . ALA A 1 93 ? 0.766 -1.735 -29.401 1.00 93.81 93 ALA A CA 1
ATOM 704 C C . ALA A 1 93 ? -0.204 -0.592 -29.043 1.00 93.81 93 ALA A C 1
ATOM 706 O O . ALA A 1 93 ? -0.555 -0.401 -27.880 1.00 93.81 93 ALA A O 1
ATOM 707 N N . ALA A 1 94 ? -0.597 0.210 -30.035 1.00 91.88 94 ALA A N 1
ATOM 708 C CA . ALA A 1 94 ? -1.390 1.419 -29.805 1.00 91.88 94 ALA A CA 1
ATOM 709 C C . ALA A 1 94 ? -2.877 1.149 -29.516 1.00 91.88 94 ALA A C 1
ATOM 711 O O . ALA A 1 94 ? -3.573 2.038 -29.028 1.00 91.88 94 ALA A O 1
ATOM 712 N N . ASP A 1 95 ? -3.377 -0.043 -29.839 1.00 92.88 95 ASP A N 1
ATOM 713 C CA . ASP A 1 95 ? -4.772 -0.439 -29.650 1.00 92.88 95 ASP A CA 1
ATOM 714 C C . ASP A 1 95 ? -5.110 -0.822 -28.202 1.00 92.88 95 ASP A C 1
ATOM 716 O O . ASP A 1 95 ? -6.269 -0.681 -27.810 1.00 92.88 95 ASP A O 1
ATOM 720 N N . ASP A 1 96 ? -4.116 -1.226 -27.404 1.00 93.69 96 ASP A N 1
ATOM 721 C CA . ASP A 1 96 ? -4.277 -1.514 -25.973 1.00 93.69 96 ASP A CA 1
ATOM 722 C C . ASP A 1 96 ? -3.021 -1.138 -25.150 1.00 93.69 96 ASP A C 1
ATOM 724 O O . ASP A 1 96 ? -2.243 -2.000 -24.720 1.00 93.69 96 ASP A O 1
ATOM 728 N N . PRO A 1 97 ? -2.785 0.169 -24.925 1.00 94.94 97 PRO A N 1
ATOM 729 C CA . PRO A 1 97 ? -1.591 0.642 -24.228 1.00 94.94 97 PRO A CA 1
ATOM 730 C C . PRO A 1 97 ? -1.536 0.227 -22.751 1.00 94.94 97 PRO A C 1
ATOM 732 O O . PRO A 1 97 ? -0.440 0.093 -22.210 1.00 94.94 97 PRO A O 1
ATOM 735 N N . LEU A 1 98 ? -2.685 0.010 -22.098 1.00 96.50 98 LEU A N 1
ATOM 736 C CA . LEU A 1 98 ? -2.749 -0.410 -20.696 1.00 96.50 98 LEU A CA 1
ATOM 737 C C . LEU A 1 98 ? -2.266 -1.851 -20.529 1.00 96.50 98 LEU A C 1
ATOM 739 O O . LEU A 1 98 ? -1.370 -2.103 -19.721 1.00 96.50 98 LEU A O 1
ATOM 743 N N . THR A 1 99 ? -2.818 -2.780 -21.314 1.00 97.75 99 THR A N 1
ATOM 744 C CA . THR A 1 99 ? -2.362 -4.175 -21.308 1.00 97.75 99 THR A CA 1
ATOM 745 C C . THR A 1 99 ? -0.886 -4.244 -21.686 1.00 97.75 99 THR A C 1
ATOM 747 O O . THR A 1 99 ? -0.101 -4.848 -20.958 1.00 97.75 99 THR A O 1
ATOM 750 N N . GLY A 1 100 ? -0.472 -3.530 -22.739 1.00 97.81 100 GLY A N 1
ATOM 751 C CA . GLY A 1 100 ? 0.928 -3.501 -23.161 1.00 97.81 100 GLY A CA 1
ATOM 752 C C . GLY A 1 100 ? 1.889 -2.965 -22.090 1.00 97.81 100 GLY A C 1
ATOM 753 O O . GLY A 1 100 ? 2.991 -3.490 -21.941 1.00 97.81 100 GLY A O 1
ATOM 754 N N . ALA A 1 101 ? 1.495 -1.943 -21.320 1.00 98.31 101 ALA A N 1
ATOM 755 C CA . ALA A 1 101 ? 2.309 -1.423 -20.219 1.00 98.31 101 ALA A CA 1
ATOM 756 C C . ALA A 1 101 ? 2.485 -2.460 -19.097 1.00 98.31 101 ALA A C 1
ATOM 758 O O . ALA A 1 101 ? 3.594 -2.649 -18.597 1.00 98.31 101 ALA A O 1
ATOM 759 N N . LEU A 1 102 ? 1.410 -3.163 -18.728 1.00 98.56 102 LEU A N 1
ATOM 760 C CA . LEU A 1 102 ? 1.448 -4.207 -17.703 1.00 98.56 102 LEU A CA 1
ATOM 761 C C . LEU A 1 102 ? 2.249 -5.433 -18.151 1.00 98.56 102 LEU A C 1
ATOM 763 O O . LEU A 1 102 ? 3.065 -5.934 -17.382 1.00 98.56 102 LEU A O 1
ATOM 767 N N . GLU A 1 103 ? 2.094 -5.877 -19.399 1.00 98.50 103 GLU A N 1
ATOM 768 C CA . GLU A 1 103 ? 2.920 -6.945 -19.977 1.00 98.50 103 GLU A CA 1
ATOM 769 C C . GLU A 1 103 ? 4.405 -6.565 -19.973 1.00 98.50 103 GLU A C 1
ATOM 771 O O . GLU A 1 103 ? 5.252 -7.357 -19.555 1.00 98.50 103 GLU A O 1
ATOM 776 N N . ALA A 1 104 ? 4.728 -5.329 -20.368 1.00 98.31 104 ALA A N 1
ATOM 777 C CA . ALA A 1 104 ? 6.099 -4.834 -20.364 1.00 98.31 104 ALA A CA 1
ATOM 778 C C . ALA A 1 104 ? 6.691 -4.710 -18.949 1.00 98.31 104 ALA A C 1
ATOM 780 O O . ALA A 1 104 ? 7.895 -4.902 -18.781 1.00 98.31 104 ALA A O 1
ATOM 781 N N . LEU A 1 105 ? 5.870 -4.399 -17.940 1.00 98.62 105 LEU A N 1
ATOM 782 C CA . LEU A 1 105 ? 6.285 -4.404 -16.537 1.00 98.62 105 LEU A CA 1
ATOM 783 C C . LEU A 1 105 ? 6.551 -5.829 -16.035 1.00 98.62 105 LEU A C 1
ATOM 785 O O . LEU A 1 105 ? 7.573 -6.063 -15.394 1.00 98.62 105 LEU A O 1
ATOM 789 N N . LEU A 1 106 ? 5.666 -6.781 -16.347 1.00 98.44 106 LEU A N 1
ATOM 790 C CA . LEU A 1 106 ? 5.800 -8.183 -15.940 1.00 98.44 106 LEU A CA 1
ATOM 791 C C . LEU A 1 106 ? 6.966 -8.902 -16.626 1.00 98.44 106 LEU A C 1
ATOM 793 O O . LEU A 1 106 ? 7.488 -9.859 -16.065 1.00 98.44 106 LEU A O 1
ATOM 797 N N . ALA A 1 107 ? 7.420 -8.438 -17.790 1.00 98.06 107 ALA A N 1
ATOM 798 C CA . ALA A 1 107 ? 8.681 -8.891 -18.384 1.00 98.06 107 ALA A CA 1
ATOM 799 C C . ALA A 1 107 ? 9.917 -8.429 -17.576 1.00 98.06 107 ALA A C 1
ATOM 801 O O . ALA A 1 107 ? 11.001 -9.000 -17.686 1.00 98.06 107 ALA A O 1
ATOM 802 N N . GLY A 1 108 ? 9.755 -7.411 -16.727 1.00 97.31 108 GLY A N 1
ATOM 803 C CA . GLY A 1 108 ? 10.800 -6.876 -15.867 1.00 97.31 108 GLY A CA 1
ATOM 804 C C . GLY A 1 108 ? 11.811 -5.961 -16.576 1.00 97.31 108 GLY A C 1
ATOM 805 O O . GLY A 1 108 ? 11.631 -5.560 -17.731 1.00 97.31 108 GLY A O 1
ATOM 806 N N . PRO A 1 109 ? 12.890 -5.577 -15.868 1.00 97.56 109 PRO A N 1
ATOM 807 C CA . PRO A 1 109 ? 13.907 -4.684 -16.403 1.00 97.56 109 PRO A CA 1
ATOM 808 C C . PRO A 1 109 ? 14.757 -5.360 -17.486 1.00 97.56 109 PRO A C 1
ATOM 810 O O . PRO A 1 109 ? 15.220 -6.500 -17.327 1.00 97.56 109 PRO A O 1
ATOM 813 N N . THR A 1 110 ? 15.054 -4.623 -18.555 1.00 97.06 110 THR A N 1
ATOM 814 C CA . THR A 1 110 ? 15.984 -5.067 -19.605 1.00 97.06 110 THR A CA 1
ATOM 815 C C . THR A 1 110 ? 17.425 -5.118 -19.087 1.00 97.06 110 THR A C 1
ATOM 817 O O . THR A 1 110 ? 17.755 -4.506 -18.071 1.00 97.06 110 THR A O 1
ATOM 820 N N . ASP A 1 111 ? 18.326 -5.813 -19.789 1.00 97.06 111 ASP A N 1
ATOM 821 C CA . ASP A 1 111 ? 19.749 -5.847 -19.409 1.00 97.06 111 ASP A CA 1
ATOM 822 C C . ASP A 1 111 ? 20.365 -4.437 -19.330 1.00 97.06 111 ASP A C 1
ATOM 824 O O . ASP A 1 111 ? 21.133 -4.149 -18.416 1.00 97.06 111 ASP A O 1
ATOM 828 N N . ALA A 1 112 ? 19.980 -3.537 -20.243 1.00 97.31 112 ALA A N 1
ATOM 829 C CA . ALA A 1 112 ? 20.458 -2.156 -20.247 1.00 97.31 112 ALA A CA 1
ATOM 830 C C . ALA A 1 112 ? 19.967 -1.361 -19.025 1.00 97.31 112 ALA A C 1
ATOM 832 O O . ALA A 1 112 ? 20.718 -0.579 -18.457 1.00 97.31 112 ALA A O 1
ATOM 833 N N . GLU A 1 113 ? 18.731 -1.588 -18.584 1.00 97.38 113 GLU A N 1
ATOM 834 C CA . GLU A 1 113 ? 18.185 -0.945 -17.383 1.00 97.38 113 GLU A CA 1
ATOM 835 C C . GLU A 1 113 ? 18.814 -1.481 -16.102 1.00 97.38 113 GLU A C 1
ATOM 837 O O . GLU A 1 113 ? 19.084 -0.714 -15.181 1.00 97.38 113 GLU A O 1
ATOM 842 N N . ARG A 1 114 ? 19.099 -2.786 -16.043 1.00 97.06 114 ARG A N 1
ATOM 843 C CA . ARG A 1 114 ? 19.834 -3.373 -14.914 1.00 97.06 114 ARG A CA 1
ATOM 844 C C . ARG A 1 114 ? 21.253 -2.820 -14.821 1.00 97.06 114 ARG A C 1
ATOM 846 O O . ARG A 1 114 ? 21.738 -2.601 -13.715 1.00 97.06 114 ARG A O 1
ATOM 853 N N . ASP A 1 115 ? 21.898 -2.555 -15.959 1.00 97.06 115 ASP A N 1
ATOM 854 C CA . ASP A 1 115 ? 23.192 -1.860 -16.009 1.00 97.06 115 ASP A CA 1
ATOM 855 C C . ASP A 1 115 ? 23.103 -0.407 -15.483 1.00 97.06 115 ASP A C 1
ATOM 857 O O . ASP A 1 115 ? 24.122 0.169 -15.093 1.00 97.06 115 ASP A O 1
ATOM 861 N N . GLU A 1 116 ? 21.897 0.170 -15.430 1.00 96.62 116 GLU A N 1
ATOM 862 C CA . GLU A 1 116 ? 21.568 1.479 -14.843 1.00 96.62 116 GLU A CA 1
ATOM 863 C C . GLU A 1 116 ? 20.943 1.377 -13.429 1.00 96.62 116 GLU A C 1
ATOM 865 O O . GLU A 1 116 ? 20.337 2.331 -12.935 1.00 96.62 116 GLU A O 1
ATOM 870 N N . ASP A 1 117 ? 21.107 0.233 -12.755 1.00 95.94 117 ASP A N 1
ATOM 871 C CA . ASP A 1 117 ? 20.629 -0.053 -11.391 1.00 95.94 117 ASP A CA 1
ATOM 872 C C . ASP A 1 117 ? 19.095 -0.063 -11.211 1.00 95.94 117 ASP A C 1
ATOM 874 O O . ASP A 1 117 ? 18.596 -0.002 -10.078 1.00 95.94 117 ASP A O 1
ATOM 878 N N . TYR A 1 118 ? 18.328 -0.185 -12.301 1.00 96.31 118 TYR A N 1
ATOM 879 C CA . TYR A 1 118 ? 16.894 -0.463 -12.214 1.00 96.31 118 TYR A CA 1
ATOM 880 C C . TYR A 1 118 ? 16.624 -1.908 -11.806 1.00 96.31 118 TYR A C 1
ATOM 882 O O . TYR A 1 118 ? 17.325 -2.845 -12.200 1.00 96.31 118 TYR A O 1
ATOM 890 N N . TRP A 1 119 ? 15.559 -2.090 -11.031 1.00 92.00 119 TRP A N 1
ATOM 891 C CA . TRP A 1 119 ? 15.234 -3.363 -10.416 1.00 92.00 119 TRP A CA 1
ATOM 892 C C . TRP A 1 119 ? 13.725 -3.576 -10.240 1.00 92.00 119 TRP A C 1
ATOM 894 O O . TRP A 1 119 ? 12.957 -2.647 -9.985 1.00 92.00 119 TRP A O 1
ATOM 904 N N . SER A 1 120 ? 13.311 -4.839 -10.340 1.00 94.25 120 SER A N 1
ATOM 905 C CA . SER A 1 120 ? 11.951 -5.304 -10.072 1.00 94.25 120 SER A CA 1
ATOM 906 C C . SER A 1 120 ? 11.964 -6.735 -9.538 1.00 94.25 120 SER A C 1
ATOM 908 O O . SER A 1 120 ? 12.938 -7.469 -9.721 1.00 94.25 120 SER A O 1
ATOM 910 N N . TRP A 1 121 ? 10.851 -7.141 -8.926 1.00 87.44 121 TRP A N 1
ATOM 911 C CA . TRP A 1 121 ? 10.538 -8.554 -8.716 1.00 87.44 121 TRP A CA 1
ATOM 912 C C . TRP A 1 121 ? 10.283 -9.284 -10.039 1.00 87.44 121 TRP A C 1
ATOM 914 O O . TRP A 1 121 ? 10.527 -10.486 -10.125 1.00 87.44 121 TRP A O 1
ATOM 924 N N . PHE A 1 122 ? 9.808 -8.563 -11.054 1.00 97.19 122 PHE A N 1
ATOM 925 C CA . PHE A 1 122 ? 9.476 -9.115 -12.358 1.00 97.19 122 PHE A CA 1
ATOM 926 C C . PHE A 1 122 ? 10.717 -9.413 -13.200 1.00 97.19 122 PHE A C 1
ATOM 928 O O . PHE A 1 122 ? 11.751 -8.746 -13.100 1.00 97.19 122 PHE A O 1
ATOM 935 N N . SER A 1 123 ? 10.602 -10.440 -14.034 1.00 94.88 123 SER A N 1
ATOM 936 C CA . SER A 1 123 ? 11.648 -10.929 -14.932 1.00 94.88 123 SER A CA 1
ATOM 937 C C . SER A 1 123 ? 11.031 -11.727 -16.083 1.00 94.88 123 SER A C 1
ATOM 939 O O . SER A 1 123 ? 9.820 -11.925 -16.120 1.00 94.88 123 SER A O 1
ATOM 941 N N . ASP A 1 124 ? 11.868 -12.294 -16.950 1.00 95.31 124 ASP A N 1
ATOM 942 C CA . ASP A 1 124 ? 11.454 -13.251 -17.982 1.00 95.31 124 ASP A CA 1
ATOM 943 C C . ASP A 1 124 ? 10.589 -14.415 -17.430 1.00 95.31 124 ASP A C 1
ATOM 945 O O . ASP A 1 124 ? 9.812 -15.008 -18.170 1.00 95.31 124 ASP A O 1
ATOM 949 N N . GLU A 1 125 ? 10.698 -14.769 -16.137 1.00 95.50 125 GLU A N 1
ATOM 950 C CA . GLU A 1 125 ? 9.854 -15.809 -15.515 1.00 95.50 125 GLU A CA 1
ATOM 951 C C . GLU A 1 125 ? 8.409 -15.355 -15.253 1.00 95.50 125 GLU A C 1
ATOM 953 O O . GLU A 1 125 ? 7.528 -16.202 -15.124 1.00 95.50 125 GLU A O 1
ATOM 958 N N . THR A 1 126 ? 8.168 -14.045 -15.159 1.00 97.25 126 THR A N 1
ATOM 959 C CA . THR A 1 126 ? 6.833 -13.449 -14.989 1.00 97.25 126 THR A CA 1
ATOM 960 C C . THR A 1 126 ? 6.253 -12.905 -16.296 1.00 97.25 126 THR A C 1
ATOM 962 O O . THR A 1 126 ? 5.091 -12.495 -16.332 1.00 97.25 126 THR A O 1
ATOM 965 N N . GLU A 1 127 ? 7.026 -12.934 -17.384 1.00 96.38 127 GLU A N 1
ATOM 966 C CA . GLU A 1 127 ? 6.557 -12.581 -18.721 1.00 96.38 127 GLU A CA 1
ATOM 967 C C . GLU A 1 127 ? 5.376 -13.477 -19.133 1.00 96.38 127 GLU A C 1
ATOM 969 O O . GLU A 1 127 ? 5.413 -14.701 -19.003 1.00 96.38 127 GLU A O 1
ATOM 974 N N . GLY A 1 128 ? 4.300 -12.863 -19.631 1.00 96.25 128 GLY A N 1
ATOM 975 C CA . GLY A 1 128 ? 3.094 -13.582 -20.049 1.00 96.25 128 GLY A CA 1
ATOM 976 C C . GLY A 1 128 ? 2.184 -14.053 -18.908 1.00 96.25 128 GLY A C 1
ATOM 977 O O . GLY A 1 128 ? 1.175 -14.692 -19.186 1.00 96.25 128 GLY A O 1
ATOM 978 N N . MET A 1 129 ? 2.480 -13.710 -17.648 1.00 98.19 129 MET A N 1
ATOM 979 C CA . MET A 1 129 ? 1.615 -14.026 -16.500 1.00 98.19 129 MET A CA 1
ATOM 980 C C . MET A 1 129 ? 0.426 -13.058 -16.338 1.00 98.19 129 MET A C 1
ATOM 982 O O . MET A 1 129 ? -0.301 -13.146 -15.351 1.00 98.19 129 MET A O 1
ATOM 986 N N . LEU A 1 130 ? 0.195 -12.139 -17.283 1.00 98.38 130 LEU A N 1
ATOM 987 C CA . LEU A 1 130 ? -1.023 -11.326 -17.328 1.00 98.38 130 LEU A CA 1
ATOM 988 C C . LEU A 1 130 ? -2.154 -12.128 -17.972 1.00 98.38 130 LEU A C 1
ATOM 990 O O . LEU A 1 130 ? -2.049 -12.540 -19.124 1.00 98.38 130 LEU A O 1
ATOM 994 N N . ARG A 1 131 ? -3.253 -12.334 -17.246 1.00 97.75 131 ARG A N 1
ATOM 995 C CA . ARG A 1 131 ? -4.405 -13.095 -17.749 1.00 97.75 131 ARG A CA 1
ATOM 996 C C . ARG A 1 131 ? -5.435 -12.192 -18.408 1.00 97.75 131 ARG A C 1
ATOM 998 O O . ARG A 1 131 ? -5.923 -12.506 -19.493 1.00 97.75 131 ARG A O 1
ATOM 1005 N N . SER A 1 132 ? -5.780 -11.089 -17.748 1.00 93.00 132 SER A N 1
ATOM 1006 C CA . SER A 1 132 ? -6.723 -10.101 -18.275 1.00 93.00 132 SER A CA 1
ATOM 1007 C C . SER A 1 132 ? -6.616 -8.767 -17.550 1.00 93.00 132 SER A C 1
ATOM 1009 O O . SER A 1 132 ? -6.294 -8.724 -16.362 1.00 93.00 132 SER A O 1
ATOM 1011 N N . VAL A 1 133 ? -6.980 -7.695 -18.253 1.00 95.19 133 VAL A N 1
ATOM 1012 C CA . VAL A 1 133 ? -7.162 -6.358 -17.686 1.00 95.19 133 VAL A CA 1
ATOM 1013 C C . VAL A 1 133 ? -8.536 -5.842 -18.089 1.00 95.19 133 VAL A C 1
ATOM 1015 O O . VAL A 1 133 ? -8.880 -5.828 -19.269 1.00 95.19 133 VAL A O 1
ATOM 1018 N N . GLU A 1 134 ? -9.332 -5.416 -17.114 1.00 84.56 134 GLU A N 1
ATOM 1019 C CA . GLU A 1 134 ? -10.672 -4.880 -17.354 1.00 84.56 134 GLU A CA 1
ATOM 1020 C C . GLU A 1 134 ? -10.901 -3.612 -16.535 1.00 84.56 134 GLU A C 1
ATOM 1022 O O . GLU A 1 134 ? -10.494 -3.526 -15.383 1.00 84.56 134 GLU A O 1
ATOM 1027 N N . ILE A 1 135 ? -11.594 -2.621 -17.098 1.00 79.31 135 ILE A N 1
ATOM 1028 C CA . ILE A 1 135 ? -11.984 -1.418 -16.353 1.00 79.31 135 ILE A CA 1
ATOM 1029 C C . ILE A 1 135 ? -13.471 -1.507 -16.022 1.00 79.31 135 ILE A C 1
ATOM 1031 O O . ILE A 1 135 ? -14.326 -1.429 -16.907 1.00 79.31 135 ILE A O 1
ATOM 1035 N N . VAL A 1 136 ? -13.790 -1.612 -14.734 1.00 72.06 136 VAL A N 1
ATOM 1036 C CA . VAL A 1 136 ? -15.162 -1.703 -14.228 1.00 72.06 136 VAL A CA 1
ATOM 1037 C C . VAL A 1 136 ? -15.423 -0.531 -13.294 1.00 72.06 136 VAL A C 1
ATOM 1039 O O . VAL A 1 136 ? -14.778 -0.383 -12.265 1.00 72.06 136 VAL A O 1
ATOM 1042 N N . ALA A 1 137 ? -16.375 0.331 -13.661 1.00 63.66 137 ALA A N 1
ATOM 1043 C CA . ALA A 1 137 ? -16.796 1.480 -12.849 1.00 63.66 137 ALA A CA 1
ATOM 1044 C C . ALA A 1 137 ? -15.650 2.416 -12.386 1.00 63.66 137 ALA A C 1
ATOM 1046 O O . ALA A 1 137 ? -15.759 3.057 -11.345 1.00 63.66 137 ALA A O 1
ATOM 1047 N N . GLY A 1 138 ? -14.577 2.531 -13.178 1.00 68.19 138 GLY A N 1
ATOM 1048 C CA . GLY A 1 138 ? -13.406 3.353 -12.849 1.00 68.19 138 GLY A CA 1
ATOM 1049 C C . GLY A 1 138 ? -12.331 2.633 -12.028 1.00 68.19 138 GLY A C 1
ATOM 1050 O O . GLY A 1 138 ? -11.320 3.250 -11.710 1.00 68.19 138 GLY A O 1
ATOM 1051 N N . THR A 1 139 ? -12.510 1.348 -11.724 1.00 77.69 139 THR A N 1
ATOM 1052 C CA . THR A 1 139 ? -11.487 0.480 -11.131 1.00 77.69 139 THR A CA 1
ATOM 1053 C C . THR A 1 139 ? -10.874 -0.404 -12.208 1.00 77.69 139 THR A C 1
ATOM 1055 O O . THR A 1 139 ? -11.602 -1.043 -12.969 1.00 77.69 139 THR A O 1
ATOM 1058 N N . VAL A 1 140 ? -9.545 -0.447 -12.275 1.00 82.44 140 VAL A N 1
ATOM 1059 C CA . VAL A 1 140 ? -8.818 -1.376 -13.148 1.00 82.44 140 VAL A CA 1
ATOM 1060 C C . VAL A 1 140 ? -8.668 -2.706 -12.421 1.00 82.44 140 VAL A C 1
ATOM 1062 O O . VAL A 1 140 ? -8.026 -2.772 -11.380 1.00 82.44 140 VAL A O 1
ATOM 1065 N N . MET A 1 141 ? -9.273 -3.762 -12.945 1.00 83.56 141 MET A N 1
ATOM 1066 C CA . MET A 1 141 ? -9.112 -5.130 -12.471 1.00 83.56 141 MET A CA 1
ATOM 1067 C C . MET A 1 141 ? -7.986 -5.794 -13.259 1.00 83.56 141 MET A C 1
ATOM 1069 O O . MET A 1 141 ? -8.080 -5.911 -14.480 1.00 83.56 141 MET A O 1
ATOM 1073 N N . VAL A 1 142 ? -6.932 -6.214 -12.566 1.00 95.62 142 VAL A N 1
ATOM 1074 C CA . VAL A 1 142 ? -5.751 -6.854 -13.157 1.00 95.62 142 VAL A CA 1
ATOM 1075 C C . VAL A 1 142 ? -5.683 -8.294 -12.655 1.00 95.62 142 VAL A C 1
ATOM 1077 O O . VAL A 1 142 ? -5.394 -8.525 -11.482 1.00 95.62 142 VAL A O 1
ATOM 1080 N N . ASP A 1 143 ? -5.974 -9.259 -13.529 1.00 96.00 143 ASP A N 1
ATOM 1081 C CA . ASP A 1 143 ? -5.885 -10.693 -13.221 1.00 96.00 143 ASP A CA 1
ATOM 1082 C C . ASP A 1 143 ? -4.534 -11.252 -13.670 1.00 96.00 143 ASP A C 1
ATOM 1084 O O . ASP A 1 143 ? -4.143 -11.124 -14.834 1.00 96.00 143 ASP A O 1
ATOM 1088 N N . LEU A 1 144 ? -3.834 -11.886 -12.738 1.00 98.12 144 LEU A N 1
ATOM 1089 C CA . LEU A 1 144 ? -2.488 -12.416 -12.901 1.00 98.12 144 LEU A CA 1
ATOM 1090 C C . LEU A 1 144 ? -2.506 -13.938 -12.723 1.00 98.12 144 LEU A C 1
ATOM 1092 O O . LEU A 1 144 ? -3.322 -14.496 -11.987 1.00 98.12 144 LEU A O 1
ATOM 1096 N N . GLU A 1 145 ? -1.594 -14.643 -13.384 1.00 97.94 145 GLU A N 1
ATOM 1097 C CA . GLU A 1 145 ? -1.257 -16.010 -12.984 1.00 97.94 145 GLU A CA 1
ATOM 1098 C C . GLU A 1 145 ? -0.614 -16.017 -11.584 1.00 97.94 145 GLU A C 1
ATOM 1100 O O . GLU A 1 145 ? -0.243 -14.976 -11.037 1.00 97.94 145 GLU A O 1
ATOM 1105 N N . ASP A 1 146 ? -0.478 -17.195 -10.969 1.00 95.25 146 ASP A N 1
ATOM 1106 C CA . ASP A 1 146 ? 0.061 -17.300 -9.612 1.00 95.25 146 ASP A CA 1
ATOM 1107 C C . ASP A 1 146 ? 1.554 -16.931 -9.549 1.00 95.25 146 ASP A C 1
ATOM 1109 O O . ASP A 1 146 ? 2.435 -17.748 -9.819 1.00 95.25 146 ASP A O 1
ATOM 1113 N N . LEU A 1 147 ? 1.831 -15.687 -9.149 1.00 91.88 147 LEU A N 1
ATOM 1114 C CA . LEU A 1 147 ? 3.173 -15.117 -9.013 1.00 91.88 147 LEU A CA 1
ATOM 1115 C C . LEU A 1 147 ? 3.956 -15.660 -7.804 1.00 91.88 147 LEU A C 1
ATOM 1117 O O . LEU A 1 147 ? 5.188 -15.585 -7.771 1.00 91.88 147 LEU A O 1
ATOM 1121 N N . ARG A 1 148 ? 3.277 -16.216 -6.793 1.00 89.19 148 ARG A N 1
ATOM 1122 C CA . ARG A 1 148 ? 3.872 -16.590 -5.493 1.00 89.19 148 ARG A CA 1
ATOM 1123 C C . ARG A 1 148 ? 5.049 -17.569 -5.592 1.00 89.19 148 ARG A C 1
ATOM 1125 O O . ARG A 1 148 ? 5.994 -17.420 -4.816 1.00 89.19 148 ARG A O 1
ATOM 1132 N N . PRO A 1 149 ? 5.049 -18.570 -6.497 1.00 91.25 149 PRO A N 1
ATOM 1133 C CA . PRO A 1 149 ? 6.180 -19.480 -6.659 1.00 91.25 149 PRO A CA 1
ATOM 1134 C C . PRO A 1 149 ? 7.407 -18.815 -7.291 1.00 91.25 149 PRO A C 1
ATOM 1136 O O . PRO A 1 149 ? 8.523 -19.278 -7.055 1.00 91.25 149 PRO A O 1
ATOM 1139 N N . VAL A 1 150 ? 7.200 -17.761 -8.086 1.00 87.94 150 VAL A N 1
ATOM 1140 C CA . VAL A 1 150 ? 8.240 -17.085 -8.876 1.00 87.94 150 VAL A CA 1
ATOM 1141 C C . VAL A 1 150 ? 8.868 -15.944 -8.077 1.00 87.94 150 VAL A C 1
ATOM 1143 O O . VAL A 1 150 ? 10.089 -15.820 -8.018 1.00 87.94 150 VAL A O 1
ATOM 1146 N N . ILE A 1 151 ? 8.046 -15.165 -7.368 1.00 87.38 151 ILE A N 1
ATOM 1147 C CA . ILE A 1 151 ? 8.484 -14.011 -6.568 1.00 87.38 151 ILE A CA 1
ATOM 1148 C C . ILE A 1 151 ? 8.095 -14.139 -5.084 1.00 87.38 151 ILE A C 1
ATOM 1150 O O . ILE A 1 151 ? 7.493 -13.233 -4.511 1.00 87.38 151 ILE A O 1
ATOM 1154 N N . PRO A 1 152 ? 8.481 -15.226 -4.389 1.00 71.25 152 PRO A N 1
ATOM 1155 C CA . PRO A 1 152 ? 7.984 -15.539 -3.044 1.00 71.25 152 PRO A CA 1
ATOM 1156 C C . PRO A 1 152 ? 8.327 -14.489 -1.976 1.00 71.25 152 PR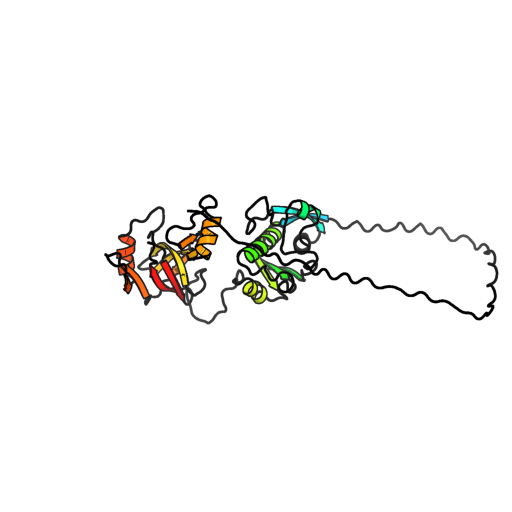O A C 1
ATOM 1158 O O . PRO A 1 152 ? 7.710 -14.470 -0.916 1.00 71.25 152 PRO A O 1
ATOM 1161 N N . ASN A 1 153 ? 9.311 -13.621 -2.230 1.00 70.75 153 ASN A N 1
ATOM 1162 C CA . ASN A 1 153 ? 9.740 -12.582 -1.291 1.00 70.75 153 ASN A CA 1
ATOM 1163 C C . ASN A 1 153 ? 8.970 -11.257 -1.443 1.00 70.75 153 ASN A C 1
ATOM 1165 O O . ASN A 1 153 ? 9.185 -10.343 -0.641 1.00 70.75 153 ASN A O 1
ATOM 1169 N N . ALA A 1 154 ? 8.058 -11.151 -2.415 1.00 74.88 154 ALA A N 1
ATOM 1170 C CA . ALA A 1 154 ? 7.224 -9.965 -2.589 1.00 74.88 154 ALA A CA 1
ATOM 1171 C C . ALA A 1 154 ? 6.183 -9.788 -1.464 1.00 74.88 154 ALA A C 1
ATOM 1173 O O . ALA A 1 154 ? 5.652 -8.703 -1.303 1.00 74.88 154 ALA A O 1
ATOM 1174 N N . SER A 1 155 ? 5.950 -10.792 -0.613 1.00 71.31 155 SER A N 1
ATOM 1175 C CA . SER A 1 155 ? 5.102 -10.673 0.588 1.00 71.31 155 SER A CA 1
ATOM 1176 C C . SER A 1 155 ? 5.832 -10.174 1.842 1.00 71.31 155 SER A C 1
ATOM 1178 O O . SER A 1 155 ? 5.304 -10.248 2.951 1.00 71.31 155 SER A O 1
ATOM 1180 N N . THR A 1 156 ? 7.087 -9.743 1.716 1.00 70.12 156 THR A N 1
ATOM 1181 C CA . THR A 1 156 ? 7.790 -9.046 2.806 1.00 70.12 156 THR A CA 1
ATOM 1182 C C . THR A 1 156 ? 7.349 -7.581 2.856 1.00 70.12 156 THR A C 1
ATOM 1184 O O . THR A 1 156 ? 6.937 -7.055 1.837 1.00 70.12 156 THR A O 1
ATOM 1187 N N . SER A 1 157 ? 7.474 -6.889 3.995 1.00 63.94 157 SER A N 1
ATOM 1188 C CA . SER A 1 157 ? 7.001 -5.492 4.144 1.00 63.94 157 SER A CA 1
ATOM 1189 C C . SER A 1 157 ? 7.526 -4.530 3.056 1.00 63.94 157 SER A C 1
ATOM 1191 O O . SER A 1 157 ? 6.759 -3.853 2.370 1.00 63.94 157 SER A O 1
ATOM 1193 N N . CYS A 1 158 ? 8.842 -4.521 2.823 1.00 74.19 158 CYS A N 1
ATOM 1194 C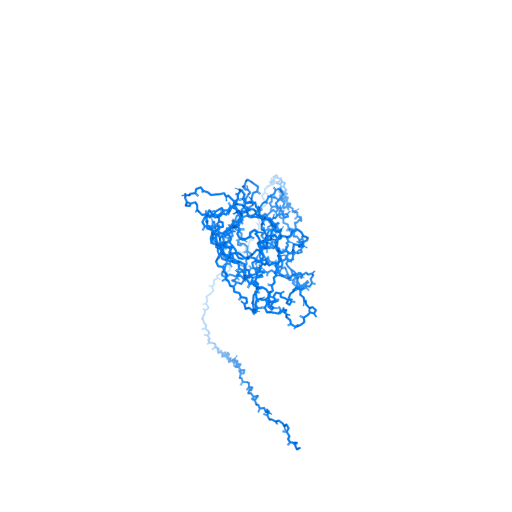 CA . CYS A 1 158 ? 9.427 -3.758 1.717 1.00 74.19 158 CYS A CA 1
ATOM 1195 C C . CYS A 1 158 ? 9.069 -4.391 0.360 1.00 74.19 158 CYS A C 1
ATOM 1197 O O . CYS A 1 158 ? 8.770 -3.682 -0.590 1.00 74.19 158 CYS A O 1
ATOM 1199 N N . GLY A 1 159 ? 9.025 -5.724 0.262 1.00 76.00 159 GLY A N 1
ATOM 1200 C CA . GLY A 1 159 ? 8.693 -6.408 -0.987 1.00 76.00 159 GLY A CA 1
ATOM 1201 C C . GLY A 1 159 ? 7.297 -6.098 -1.524 1.00 76.00 159 GLY A C 1
ATOM 1202 O O . GLY A 1 159 ? 7.173 -5.883 -2.728 1.00 76.00 159 GLY A O 1
ATOM 1203 N N . SER A 1 160 ? 6.288 -6.009 -0.656 1.00 81.81 160 SER A N 1
ATOM 1204 C CA . SER A 1 160 ? 4.906 -5.714 -1.039 1.00 81.81 160 SER A CA 1
ATOM 1205 C C . SER A 1 160 ? 4.769 -4.257 -1.444 1.00 81.81 160 SER A C 1
ATOM 1207 O O . SER A 1 160 ? 4.075 -3.951 -2.406 1.00 81.81 160 SER A O 1
ATOM 1209 N N . SER A 1 161 ? 5.495 -3.371 -0.759 1.00 82.00 161 SER A N 1
ATOM 1210 C CA . SER A 1 161 ? 5.568 -1.952 -1.105 1.00 82.00 161 SER A CA 1
ATOM 1211 C C . SER A 1 161 ? 6.177 -1.744 -2.491 1.00 82.00 161 SER A C 1
ATOM 1213 O O . SER A 1 161 ? 5.623 -0.983 -3.277 1.00 82.00 161 SER A O 1
ATOM 1215 N N . ILE A 1 162 ? 7.244 -2.477 -2.831 1.00 84.75 162 ILE A N 1
ATOM 1216 C CA . ILE A 1 162 ? 7.861 -2.403 -4.163 1.00 84.75 162 ILE A CA 1
ATOM 1217 C C . ILE A 1 162 ? 6.940 -2.990 -5.231 1.00 84.75 162 ILE A C 1
ATOM 1219 O O . ILE A 1 162 ? 6.776 -2.414 -6.303 1.00 84.75 162 ILE A O 1
ATOM 1223 N N . LEU A 1 163 ? 6.343 -4.151 -4.953 1.00 92.75 163 LEU A N 1
ATOM 1224 C CA . LEU A 1 163 ? 5.433 -4.798 -5.891 1.00 92.75 163 LEU A CA 1
ATOM 1225 C C . LEU A 1 163 ? 4.262 -3.866 -6.235 1.00 92.75 163 LEU A C 1
ATOM 1227 O O . LEU A 1 163 ? 3.973 -3.648 -7.410 1.00 92.75 163 LEU A O 1
ATOM 1231 N N . LEU A 1 164 ? 3.621 -3.298 -5.211 1.00 92.31 164 LEU A N 1
ATOM 1232 C CA . LEU A 1 164 ? 2.468 -2.422 -5.385 1.00 92.31 164 LEU A CA 1
ATOM 1233 C C . LEU A 1 164 ? 2.847 -1.066 -5.974 1.00 92.31 164 LEU A C 1
ATOM 1235 O O . LEU A 1 164 ? 2.131 -0.592 -6.842 1.00 92.31 164 LEU A O 1
ATOM 1239 N N . SER A 1 165 ? 3.974 -0.456 -5.597 1.00 90.88 165 SER A N 1
ATOM 1240 C CA . SER A 1 165 ? 4.376 0.833 -6.176 1.00 90.88 165 SER A CA 1
ATOM 1241 C C . SER A 1 165 ? 4.628 0.734 -7.680 1.00 90.88 165 SER A C 1
ATOM 1243 O O . SER A 1 165 ? 4.216 1.623 -8.427 1.00 90.88 165 SER A O 1
ATOM 1245 N N . GLN A 1 166 ? 5.234 -0.360 -8.148 1.00 96.31 166 GLN A N 1
ATOM 1246 C CA . GLN A 1 166 ? 5.454 -0.595 -9.575 1.00 96.31 166 GLN A CA 1
ATOM 1247 C C . GLN A 1 166 ? 4.144 -0.903 -10.312 1.00 96.31 166 GLN A C 1
ATOM 1249 O O . GLN A 1 166 ? 3.875 -0.293 -11.351 1.00 96.31 166 GLN A O 1
ATOM 1254 N N . LEU A 1 167 ? 3.312 -1.802 -9.769 1.00 96.75 167 LEU A N 1
ATOM 1255 C CA . LEU A 1 167 ? 2.029 -2.171 -10.373 1.00 96.75 167 LEU A CA 1
ATOM 1256 C C . LEU A 1 167 ? 1.040 -0.996 -10.391 1.00 96.75 167 LEU A C 1
ATOM 1258 O O . LEU A 1 167 ? 0.527 -0.659 -11.458 1.00 96.75 167 LEU A O 1
ATOM 1262 N N . ASP A 1 168 ? 0.810 -0.331 -9.256 1.00 92.38 168 ASP A N 1
ATOM 1263 C CA . ASP A 1 168 ? -0.174 0.750 -9.131 1.00 92.38 168 ASP A CA 1
ATOM 1264 C C . ASP A 1 168 ? 0.215 1.937 -10.003 1.00 92.38 168 ASP A C 1
ATOM 1266 O O . ASP A 1 168 ? -0.608 2.437 -10.769 1.00 92.38 168 ASP A O 1
ATOM 1270 N N . THR A 1 169 ? 1.477 2.371 -9.935 1.00 95.25 169 THR A N 1
ATOM 1271 C CA . THR A 1 169 ? 1.920 3.553 -10.685 1.00 95.25 169 THR A CA 1
ATOM 1272 C C . THR A 1 169 ? 1.871 3.298 -12.187 1.00 95.25 169 THR A C 1
ATOM 1274 O O . THR A 1 169 ? 1.362 4.138 -12.925 1.00 95.25 169 THR A O 1
ATOM 1277 N N . THR A 1 170 ? 2.314 2.121 -12.643 1.00 97.88 170 THR A N 1
ATOM 1278 C CA . THR A 1 170 ? 2.235 1.747 -14.064 1.00 97.88 170 THR A CA 1
ATOM 1279 C C . THR A 1 170 ? 0.785 1.656 -14.534 1.00 97.88 170 THR A C 1
ATOM 1281 O O . THR A 1 170 ? 0.432 2.235 -15.561 1.00 97.88 170 THR A O 1
ATOM 1284 N N . THR A 1 171 ? -0.077 0.990 -13.762 1.00 95.25 171 THR A N 1
ATOM 1285 C CA . THR A 1 171 ? -1.495 0.830 -14.109 1.00 95.25 171 THR A CA 1
ATOM 1286 C C . THR A 1 171 ? -2.196 2.180 -14.195 1.00 95.25 171 THR A C 1
ATOM 1288 O O . THR A 1 171 ? -2.866 2.465 -15.183 1.00 95.25 171 THR A O 1
ATOM 1291 N N . LEU A 1 172 ? -2.033 3.035 -13.184 1.00 89.56 172 LEU A N 1
ATOM 1292 C CA . LEU A 1 172 ? -2.702 4.335 -13.118 1.00 89.56 172 LEU A CA 1
ATOM 1293 C C . LEU A 1 172 ? -2.144 5.338 -14.135 1.00 89.56 172 LEU A C 1
ATOM 1295 O O . LEU A 1 172 ? -2.896 6.182 -14.617 1.00 89.56 172 LEU A O 1
ATOM 1299 N N . ALA A 1 173 ? -0.858 5.249 -14.487 1.00 92.50 173 ALA A N 1
ATOM 1300 C CA . ALA A 1 173 ? -0.279 6.063 -15.552 1.00 92.50 173 ALA A CA 1
ATOM 1301 C C . ALA A 1 173 ? -0.824 5.673 -16.936 1.00 92.50 173 ALA A C 1
ATOM 1303 O O . ALA A 1 173 ? -1.061 6.550 -17.766 1.00 92.50 173 ALA A O 1
ATOM 1304 N N . ALA A 1 174 ? -1.046 4.377 -17.180 1.00 93.12 174 ALA A N 1
ATOM 1305 C CA . ALA A 1 174 ? -1.542 3.876 -18.459 1.00 93.12 174 ALA A CA 1
ATOM 1306 C C . ALA A 1 174 ? -3.082 3.890 -18.579 1.00 93.12 174 ALA A C 1
ATOM 1308 O O . ALA A 1 174 ? -3.614 3.936 -19.690 1.00 93.12 174 ALA A O 1
ATOM 1309 N N . ALA A 1 175 ? -3.816 3.875 -17.461 1.00 89.31 175 ALA A N 1
ATOM 1310 C CA . ALA A 1 175 ? -5.277 3.865 -17.435 1.00 89.31 175 ALA A CA 1
ATOM 1311 C C . ALA A 1 175 ? -5.864 5.277 -17.255 1.00 89.31 175 ALA A C 1
ATOM 1313 O O . ALA A 1 175 ? -6.134 5.732 -16.140 1.00 89.31 175 ALA A O 1
ATOM 1314 N N . GLU A 1 176 ? -6.128 5.971 -18.366 1.00 81.69 176 GLU A N 1
ATOM 1315 C CA . GLU A 1 176 ? -6.744 7.301 -18.325 1.00 81.69 176 GLU A CA 1
ATOM 1316 C C . GLU A 1 176 ? -8.091 7.298 -17.575 1.00 81.69 176 GLU A C 1
ATOM 1318 O O . GLU A 1 176 ? -9.060 6.647 -17.970 1.00 81.69 176 GLU A O 1
ATOM 1323 N N . GLY A 1 177 ? -8.176 8.082 -16.496 1.00 73.81 177 GLY A N 1
ATOM 1324 C CA . GLY A 1 177 ? -9.412 8.270 -15.731 1.00 73.81 177 GLY A CA 1
ATOM 1325 C C . GLY A 1 177 ? -9.754 7.144 -14.751 1.00 73.81 177 GLY A C 1
ATOM 1326 O O . GLY A 1 177 ? -10.830 7.194 -14.150 1.00 73.81 177 GLY A O 1
ATOM 1327 N N . ALA A 1 178 ? -8.866 6.165 -14.559 1.00 75.38 178 ALA A N 1
ATOM 1328 C CA . ALA A 1 178 ? -8.991 5.197 -13.477 1.00 75.38 178 ALA A CA 1
ATOM 1329 C C . ALA A 1 178 ? -8.850 5.875 -12.103 1.00 75.38 178 ALA A C 1
ATOM 1331 O O . ALA A 1 178 ? -8.025 6.767 -11.905 1.00 75.38 178 ALA A O 1
ATOM 1332 N N . ALA A 1 179 ? -9.673 5.444 -11.149 1.00 70.94 179 ALA A N 1
ATOM 1333 C CA . ALA A 1 179 ? -9.683 5.931 -9.773 1.00 70.94 179 ALA A CA 1
ATOM 1334 C C . ALA A 1 179 ? -8.970 4.977 -8.803 1.00 70.94 179 ALA A C 1
ATOM 1336 O O . ALA A 1 179 ? -8.491 5.417 -7.759 1.00 70.94 179 ALA A O 1
ATOM 1337 N N . SER A 1 180 ? -8.924 3.682 -9.124 1.00 76.94 180 SER A N 1
ATOM 1338 C CA . SER A 1 180 ? -8.297 2.646 -8.300 1.00 76.94 180 SER A CA 1
ATOM 1339 C C . SER A 1 180 ? -7.909 1.419 -9.127 1.00 76.94 180 SER A C 1
ATOM 1341 O O . SER A 1 180 ? -8.320 1.280 -10.283 1.00 76.94 180 SER A O 1
ATOM 1343 N N . VAL A 1 181 ? -7.138 0.518 -8.517 1.00 83.88 181 VAL A N 1
ATOM 1344 C CA . VAL A 1 181 ? -6.726 -0.767 -9.093 1.00 83.88 181 VAL A CA 1
ATOM 1345 C C . VAL A 1 181 ? -7.085 -1.888 -8.117 1.00 83.88 181 VAL A C 1
ATOM 1347 O O . VAL A 1 181 ? -6.982 -1.703 -6.906 1.00 83.88 181 VAL A O 1
ATOM 1350 N N . LEU A 1 182 ? -7.527 -3.032 -8.636 1.00 84.44 182 LEU A N 1
ATOM 1351 C CA . LEU A 1 182 ? -7.800 -4.257 -7.890 1.00 84.44 182 LEU A CA 1
ATOM 1352 C C . LEU A 1 182 ? -7.051 -5.414 -8.555 1.00 84.44 182 LEU A C 1
ATOM 1354 O O . LEU A 1 182 ? -7.269 -5.695 -9.734 1.00 84.44 182 LEU A O 1
ATOM 1358 N N . TYR A 1 183 ? -6.202 -6.100 -7.798 1.00 93.12 183 TYR A N 1
ATOM 1359 C CA . TYR A 1 183 ? -5.425 -7.232 -8.299 1.00 93.12 183 TYR A CA 1
ATOM 1360 C C . TYR A 1 183 ? -6.083 -8.562 -7.945 1.00 93.12 183 TYR A C 1
ATOM 1362 O O . TYR A 1 183 ? -6.650 -8.727 -6.864 1.00 93.12 183 TYR A O 1
ATOM 1370 N N . LEU A 1 184 ? -5.988 -9.518 -8.861 1.00 89.56 184 LEU A N 1
ATOM 1371 C CA . LEU A 1 184 ? -6.492 -10.875 -8.705 1.00 89.56 184 LEU A CA 1
ATOM 1372 C C . LEU A 1 184 ? -5.385 -11.869 -9.062 1.00 89.56 184 LEU A C 1
ATOM 1374 O O . LEU A 1 184 ? -4.565 -11.598 -9.940 1.00 89.56 184 LEU A O 1
ATOM 1378 N N . ILE A 1 185 ? -5.369 -13.017 -8.386 1.00 92.19 185 ILE A N 1
ATOM 1379 C CA . ILE A 1 185 ? -4.604 -14.189 -8.820 1.00 92.19 185 ILE A CA 1
ATOM 1380 C C . ILE A 1 185 ? -5.607 -15.248 -9.252 1.00 92.19 185 ILE A C 1
ATOM 1382 O O . ILE A 1 185 ? -6.434 -15.682 -8.453 1.00 92.19 185 ILE A O 1
ATOM 1386 N N . GLU A 1 186 ? -5.535 -15.649 -10.519 1.00 90.31 186 GLU A N 1
ATOM 1387 C CA . GLU A 1 186 ? -6.438 -16.623 -11.138 1.00 90.31 186 GLU A CA 1
ATOM 1388 C C . GLU A 1 186 ? -7.933 -16.306 -10.915 1.00 90.31 186 GLU A C 1
ATOM 1390 O O . GLU A 1 186 ? -8.764 -17.201 -10.743 1.00 90.31 186 GLU A O 1
ATOM 1395 N N . GLY A 1 187 ? -8.282 -15.018 -10.947 1.00 80.75 187 GLY A N 1
ATOM 1396 C CA . GLY A 1 187 ? -9.638 -14.508 -10.752 1.00 80.75 187 GLY A CA 1
ATOM 1397 C C . GLY A 1 187 ? -10.063 -14.314 -9.292 1.00 80.75 187 GLY A C 1
ATOM 1398 O O . GLY A 1 187 ? -11.203 -13.911 -9.055 1.00 80.75 187 GLY A O 1
ATOM 1399 N N . GLU A 1 188 ? -9.183 -14.554 -8.316 1.00 77.81 188 GLU A N 1
ATOM 1400 C CA . GLU A 1 188 ? -9.471 -14.393 -6.886 1.00 77.81 188 GLU A CA 1
ATOM 1401 C C . GLU A 1 188 ? -8.632 -13.253 -6.282 1.00 77.81 188 GLU A C 1
ATOM 1403 O O . GLU A 1 188 ? -7.402 -13.325 -6.232 1.00 77.81 188 GLU A O 1
ATOM 1408 N N 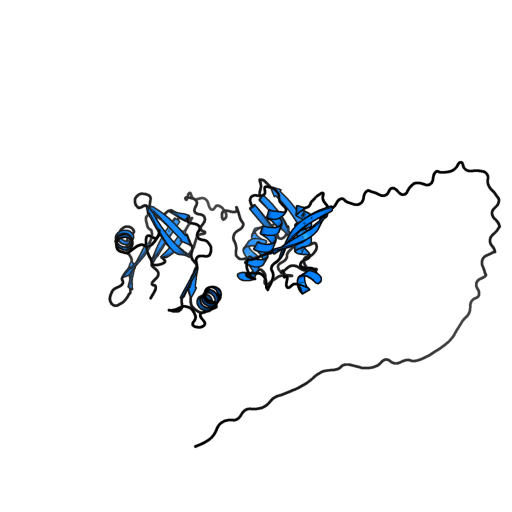. HIS A 1 189 ? -9.283 -12.182 -5.804 1.00 80.56 189 HIS A N 1
ATOM 1409 C CA . HIS A 1 189 ? -8.563 -11.082 -5.148 1.00 80.56 189 HIS A CA 1
ATOM 1410 C C . HIS A 1 189 ? -8.028 -11.485 -3.768 1.00 80.56 189 HIS A C 1
ATOM 1412 O O . HIS A 1 189 ? -6.917 -11.091 -3.422 1.00 80.56 189 HIS A O 1
ATOM 1418 N N . ASP A 1 190 ? -8.743 -12.322 -3.007 1.00 83.00 190 ASP A N 1
ATOM 1419 C CA . ASP A 1 190 ? -8.310 -12.736 -1.664 1.00 83.00 190 ASP A CA 1
ATOM 1420 C C . ASP A 1 190 ? -6.928 -13.387 -1.715 1.00 83.00 190 ASP A C 1
ATOM 1422 O O . ASP A 1 190 ? -6.050 -13.060 -0.925 1.00 83.00 190 ASP A O 1
ATOM 1426 N N . VAL A 1 191 ? -6.680 -14.217 -2.730 1.00 84.12 191 VAL A N 1
ATOM 1427 C CA . VAL A 1 191 ? -5.392 -14.888 -2.935 1.00 84.12 191 VAL A CA 1
ATOM 1428 C C . VAL A 1 191 ? -4.240 -13.892 -3.100 1.00 84.12 191 VAL A C 1
ATOM 1430 O O . VAL A 1 191 ? -3.149 -14.129 -2.572 1.00 84.12 191 VAL A O 1
ATOM 1433 N N . PHE A 1 192 ? -4.465 -12.784 -3.810 1.00 88.62 192 PHE A N 1
ATOM 1434 C CA . PHE A 1 192 ? -3.461 -11.738 -3.999 1.00 88.62 192 PHE A CA 1
ATOM 1435 C C . PHE A 1 192 ? -3.208 -10.968 -2.699 1.00 88.62 192 PHE A C 1
ATOM 1437 O O . PHE A 1 192 ? -2.063 -10.831 -2.267 1.00 88.62 192 PHE A O 1
ATOM 1444 N N . TYR A 1 193 ? -4.268 -10.487 -2.046 1.00 82.69 193 TYR A N 1
ATOM 1445 C CA . TYR A 1 193 ? -4.131 -9.612 -0.883 1.00 82.69 193 TYR A CA 1
ATOM 1446 C C . TYR A 1 193 ? -3.744 -10.374 0.392 1.00 82.69 193 TYR A C 1
ATOM 1448 O O . TYR A 1 193 ? -2.881 -9.895 1.123 1.00 82.69 193 TYR A O 1
ATOM 1456 N N . GLU A 1 194 ? -4.241 -11.594 0.621 1.00 84.75 194 GLU A N 1
ATOM 1457 C CA . GLU A 1 194 ? -3.787 -12.448 1.730 1.00 84.75 194 GLU A CA 1
ATOM 1458 C C . GLU A 1 194 ? -2.298 -12.780 1.618 1.00 84.75 194 GLU A C 1
ATOM 1460 O O . GLU A 1 194 ? -1.581 -12.784 2.622 1.00 84.75 194 GLU A O 1
ATOM 1465 N N . TRP A 1 195 ? -1.807 -13.028 0.399 1.00 86.75 195 TRP A N 1
ATOM 1466 C CA . TRP A 1 195 ? -0.385 -13.270 0.173 1.00 86.75 195 TRP A CA 1
ATOM 1467 C C . TRP A 1 195 ? 0.461 -12.074 0.613 1.00 86.75 195 TRP A C 1
ATOM 1469 O O . TRP A 1 195 ? 1.483 -12.261 1.276 1.00 86.75 195 TRP A O 1
ATOM 1479 N N . LEU A 1 196 ? 0.006 -10.857 0.320 1.00 82.81 196 LEU A N 1
ATOM 1480 C CA . LEU A 1 196 ? 0.664 -9.625 0.753 1.00 82.81 196 LEU A CA 1
ATOM 1481 C C . LEU A 1 196 ? 0.319 -9.217 2.193 1.00 82.81 196 LEU A C 1
ATOM 1483 O O . LEU A 1 196 ? 0.897 -8.255 2.690 1.00 82.81 196 LEU A O 1
ATOM 1487 N N . GLN A 1 197 ? -0.564 -9.956 2.874 1.00 82.06 197 GLN A N 1
ATOM 1488 C CA . GLN A 1 197 ? -1.092 -9.634 4.207 1.00 82.06 197 GLN A CA 1
ATOM 1489 C C . GLN A 1 197 ? -1.803 -8.270 4.236 1.00 82.06 197 GLN A C 1
ATOM 1491 O O . GLN A 1 197 ? -1.675 -7.494 5.183 1.00 82.06 197 GLN A O 1
ATOM 1496 N N . LEU A 1 198 ? -2.544 -7.982 3.168 1.00 72.69 198 LEU A N 1
ATOM 1497 C CA . LEU A 1 198 ? -3.314 -6.765 2.948 1.00 72.69 198 LEU A CA 1
ATOM 1498 C C . LEU A 1 198 ? -4.801 -7.093 2.792 1.00 72.69 198 LEU A C 1
ATOM 1500 O O . LEU A 1 198 ? -5.192 -8.249 2.650 1.00 72.69 198 LEU A O 1
ATOM 1504 N N . VAL A 1 199 ? -5.626 -6.050 2.800 1.00 73.31 199 VAL A N 1
ATOM 1505 C CA . VAL A 1 199 ? -7.059 -6.132 2.498 1.00 73.31 199 VAL A CA 1
ATOM 1506 C C . VAL A 1 199 ? -7.282 -5.616 1.071 1.00 73.31 199 VAL A C 1
ATOM 1508 O O . VAL A 1 199 ? -6.676 -4.597 0.716 1.00 73.31 199 VAL A O 1
ATOM 1511 N N . PRO A 1 200 ? -8.118 -6.275 0.245 1.00 71.31 200 PRO A N 1
ATOM 1512 C CA . PRO A 1 200 ? -8.424 -5.783 -1.090 1.00 71.31 200 PRO A CA 1
ATOM 1513 C C . PRO A 1 200 ? -9.065 -4.381 -1.065 1.00 71.31 200 PRO A C 1
ATOM 1515 O O . PRO A 1 200 ? -9.936 -4.106 -0.238 1.00 71.31 200 PRO A O 1
ATOM 1518 N N . PRO A 1 201 ? -8.697 -3.479 -1.989 1.00 65.31 201 PRO A N 1
ATOM 1519 C CA . PRO A 1 201 ? -9.301 -2.162 -2.099 1.00 65.31 201 PRO A CA 1
ATOM 1520 C C . PRO A 1 201 ? -10.767 -2.285 -2.528 1.00 65.31 201 PRO A C 1
ATOM 1522 O O . PRO A 1 201 ? -11.089 -2.920 -3.531 1.00 65.31 201 PRO A O 1
ATOM 1525 N N . GLY A 1 202 ? -11.667 -1.652 -1.774 1.00 51.22 202 GLY A N 1
ATOM 1526 C CA . GLY A 1 202 ? -13.107 -1.660 -2.053 1.00 51.22 202 GLY A CA 1
ATOM 1527 C C . GLY A 1 202 ? -13.853 -2.928 -1.617 1.00 51.22 202 GLY A C 1
ATOM 1528 O O . GLY A 1 202 ? -15.054 -3.011 -1.862 1.00 51.22 202 GLY A O 1
ATOM 1529 N N . GLN A 1 203 ? -13.177 -3.893 -0.981 1.00 39.84 203 GLN A N 1
ATOM 1530 C CA . GLN A 1 203 ? -13.828 -4.926 -0.173 1.00 39.84 203 GLN A CA 1
ATOM 1531 C C . GLN A 1 203 ? -13.933 -4.411 1.267 1.00 39.84 203 GLN A C 1
ATOM 1533 O O . GLN A 1 203 ? -12.917 -4.250 1.944 1.00 39.84 203 GLN A O 1
ATOM 1538 N N . ASP A 1 204 ? -15.160 -4.184 1.733 1.00 33.56 204 ASP A N 1
ATOM 1539 C CA . ASP A 1 204 ? -15.447 -4.316 3.159 1.00 33.56 204 ASP A CA 1
ATOM 1540 C C . ASP A 1 204 ? -15.325 -5.814 3.515 1.00 33.56 204 ASP A C 1
ATOM 1542 O O . ASP A 1 204 ? -15.693 -6.660 2.689 1.00 33.56 204 ASP A O 1
ATOM 1546 N N . PRO A 1 205 ? -14.790 -6.190 4.692 1.00 34.34 205 PRO A N 1
ATOM 1547 C CA . PRO A 1 205 ? -14.785 -7.585 5.134 1.00 34.34 205 PRO A CA 1
ATOM 1548 C C . PRO A 1 205 ? -16.210 -8.169 5.073 1.00 34.34 205 PRO A C 1
ATOM 1550 O O . PRO A 1 205 ? -17.170 -7.421 5.258 1.00 34.34 205 PRO A O 1
ATOM 1553 N N . PRO A 1 206 ? -16.375 -9.482 4.803 1.00 33.19 206 PRO A N 1
ATOM 1554 C CA . PRO A 1 206 ? -17.678 -10.068 4.512 1.00 33.19 206 PRO A CA 1
ATOM 1555 C C . PRO A 1 206 ? -18.703 -9.723 5.593 1.00 33.19 206 PRO A C 1
ATOM 1557 O O . PRO A 1 206 ? -18.470 -9.969 6.777 1.00 33.19 206 PRO A O 1
ATOM 1560 N N . ASP A 1 207 ? -19.834 -9.174 5.140 1.00 33.50 207 ASP A N 1
ATOM 1561 C CA . ASP A 1 207 ? -21.015 -8.849 5.932 1.00 33.50 207 ASP A CA 1
ATOM 1562 C C . ASP A 1 207 ? -21.441 -10.042 6.810 1.00 33.50 207 ASP A C 1
ATOM 1564 O O . ASP A 1 207 ? -22.132 -10.955 6.351 1.00 33.50 207 ASP A O 1
ATOM 1568 N N . ASP A 1 208 ? -21.096 -10.010 8.096 1.00 33.16 208 ASP A N 1
ATOM 1569 C CA . ASP A 1 208 ? -21.946 -10.593 9.130 1.00 33.16 208 ASP A CA 1
ATOM 1570 C C . ASP A 1 208 ? -22.856 -9.464 9.636 1.00 33.16 208 ASP A C 1
ATOM 1572 O O . ASP A 1 208 ? -22.442 -8.573 10.375 1.00 33.16 208 ASP A O 1
ATOM 1576 N N . ASP A 1 209 ? -24.106 -9.496 9.168 1.00 37.09 209 ASP A N 1
ATOM 1577 C CA . ASP A 1 209 ? -25.232 -8.631 9.532 1.00 37.09 209 ASP A CA 1
ATOM 1578 C C . ASP A 1 209 ? -25.177 -8.081 10.980 1.00 37.09 209 ASP A C 1
ATOM 1580 O O . ASP A 1 209 ? -25.675 -8.714 11.915 1.00 37.09 209 ASP A O 1
ATOM 1584 N N . ALA A 1 210 ? -24.701 -6.846 11.170 1.00 32.94 210 ALA A N 1
ATOM 1585 C CA . ALA A 1 210 ? -25.154 -5.958 12.243 1.00 32.94 210 ALA A CA 1
ATOM 1586 C C . ALA A 1 210 ? -24.690 -4.515 12.004 1.00 32.94 210 ALA A C 1
ATOM 1588 O O . ALA A 1 210 ? -23.510 -4.217 11.901 1.00 32.94 210 ALA A O 1
ATOM 1589 N N . SER A 1 211 ? -25.654 -3.600 11.965 1.00 44.94 211 SER A N 1
ATOM 1590 C CA . SER A 1 211 ? -25.477 -2.152 11.849 1.00 44.94 211 SER A CA 1
ATOM 1591 C C . SER A 1 211 ? -24.330 -1.571 12.700 1.00 44.94 211 SER A C 1
ATOM 1593 O O . SER A 1 211 ? -24.395 -1.631 13.926 1.00 44.94 211 SER A O 1
ATOM 1595 N N . GLY A 1 212 ? -23.371 -0.890 12.068 1.00 32.81 212 GLY A N 1
ATOM 1596 C CA . GLY A 1 212 ? -22.329 -0.101 12.734 1.00 32.81 212 GLY A CA 1
ATOM 1597 C C . GLY A 1 212 ? -21.674 0.863 11.745 1.00 32.81 212 GLY A C 1
ATOM 1598 O O . GLY A 1 212 ? -21.554 0.556 10.570 1.00 32.81 212 GLY A O 1
ATOM 1599 N N . THR A 1 213 ? -21.369 2.079 12.176 1.00 36.53 213 THR A N 1
ATOM 1600 C CA . THR A 1 213 ? -20.884 3.193 11.350 1.00 36.53 213 THR A CA 1
ATOM 1601 C C . THR A 1 213 ? -19.490 2.943 10.770 1.00 36.53 213 THR A C 1
ATOM 1603 O O . THR A 1 213 ? -18.562 2.693 11.528 1.00 36.53 213 THR A O 1
ATOM 1606 N N . ASP A 1 214 ? -19.390 3.087 9.449 1.00 38.69 214 ASP A N 1
ATOM 1607 C CA . ASP A 1 214 ? -18.196 3.006 8.601 1.00 38.69 214 ASP A CA 1
ATOM 1608 C C . ASP A 1 214 ? -16.980 3.747 9.186 1.00 38.69 214 ASP A C 1
ATOM 1610 O O . ASP A 1 214 ? -16.976 4.973 9.343 1.00 38.69 214 ASP A O 1
ATOM 1614 N N . THR A 1 215 ? -15.951 2.974 9.516 1.00 52.62 215 THR A N 1
ATOM 1615 C CA . THR A 1 215 ? -14.617 3.465 9.834 1.00 52.62 215 THR A CA 1
ATOM 1616 C C . THR A 1 215 ? -13.620 2.680 9.001 1.00 52.62 215 THR A C 1
ATOM 1618 O O . THR A 1 215 ? -13.621 1.457 9.086 1.00 52.62 215 THR A O 1
ATOM 1621 N N . ASP A 1 216 ? -12.730 3.361 8.267 1.00 65.88 216 ASP A N 1
ATOM 1622 C CA . ASP A 1 216 ? -11.684 2.755 7.413 1.00 65.88 216 ASP A CA 1
ATOM 1623 C C . ASP A 1 216 ? -10.582 1.992 8.200 1.00 65.88 216 ASP A C 1
ATOM 1625 O O . ASP A 1 216 ? -9.423 1.932 7.771 1.00 65.88 216 ASP A O 1
ATOM 1629 N N . LEU A 1 217 ? -10.874 1.512 9.409 1.00 71.31 217 LEU A N 1
ATOM 1630 C CA . LEU A 1 217 ? -9.975 0.713 10.232 1.00 71.31 217 LEU A CA 1
ATOM 1631 C C . LEU A 1 217 ? -10.593 -0.651 10.462 1.00 71.31 217 LEU A C 1
ATOM 1633 O O . LEU A 1 217 ? -11.708 -0.759 10.962 1.00 71.31 217 LEU A O 1
ATOM 1637 N N . ALA A 1 218 ? -9.820 -1.682 10.135 1.00 75.62 218 ALA A N 1
ATOM 1638 C CA . ALA A 1 218 ? -10.178 -3.047 10.460 1.00 75.62 218 ALA A CA 1
ATOM 1639 C C . ALA A 1 218 ? -10.295 -3.235 11.979 1.00 75.62 218 ALA A C 1
ATOM 1641 O O . ALA A 1 218 ? -9.657 -2.529 12.766 1.00 75.62 218 ALA A O 1
ATOM 1642 N N . ASP A 1 219 ? -11.054 -4.244 12.383 1.00 79.62 219 ASP A N 1
ATOM 1643 C CA . ASP A 1 219 ? -11.084 -4.689 13.769 1.00 79.62 219 ASP A CA 1
ATOM 1644 C C . ASP A 1 219 ? -9.693 -5.112 14.260 1.00 79.62 219 ASP A C 1
ATOM 1646 O O . ASP A 1 219 ? -8.806 -5.496 13.492 1.00 79.62 219 ASP A O 1
ATOM 1650 N N . GLY A 1 220 ? -9.502 -5.052 15.573 1.00 79.81 220 GLY A N 1
ATOM 1651 C CA . GLY A 1 220 ? -8.236 -5.365 16.220 1.00 79.81 220 GLY A CA 1
ATOM 1652 C C . GLY A 1 220 ? -7.574 -4.148 16.849 1.00 79.81 220 GLY A C 1
ATOM 1653 O O . GLY A 1 220 ? -8.218 -3.139 17.131 1.00 79.81 220 GLY A O 1
ATOM 1654 N N . ARG A 1 221 ? -6.282 -4.287 17.159 1.00 89.00 221 ARG A N 1
ATOM 1655 C CA . ARG A 1 221 ? -5.546 -3.346 18.007 1.00 89.00 221 ARG A CA 1
ATOM 1656 C C . ARG A 1 221 ? -4.643 -2.440 17.177 1.00 89.00 221 ARG A C 1
ATOM 1658 O O . ARG A 1 221 ? -3.742 -2.930 16.502 1.00 89.00 221 ARG A O 1
ATOM 1665 N N . HIS A 1 222 ? -4.832 -1.130 17.305 1.00 88.88 222 HIS A N 1
ATOM 1666 C CA . HIS A 1 222 ? -4.141 -0.106 16.518 1.00 88.88 222 HIS A CA 1
ATOM 1667 C C . HIS A 1 222 ? -3.458 0.908 17.425 1.00 88.88 222 HIS A C 1
ATOM 1669 O O . HIS A 1 222 ? -4.080 1.391 18.370 1.00 88.88 222 HIS A O 1
ATOM 1675 N N . ALA A 1 223 ? -2.201 1.248 17.136 1.00 92.19 223 ALA A N 1
ATOM 1676 C CA . ALA A 1 223 ? -1.555 2.398 17.761 1.00 92.19 223 ALA A CA 1
ATOM 1677 C C . ALA A 1 223 ? -1.993 3.673 17.038 1.00 92.19 223 ALA A C 1
ATOM 1679 O O . ALA A 1 223 ? -1.983 3.736 15.808 1.00 92.19 223 ALA A O 1
ATOM 1680 N N . VAL A 1 224 ? -2.381 4.692 17.799 1.00 93.19 224 VAL A N 1
ATOM 1681 C CA . VAL A 1 224 ? -2.907 5.941 17.255 1.00 93.19 224 VAL A CA 1
ATOM 1682 C C . VAL A 1 224 ? -2.390 7.160 18.008 1.00 93.19 224 VAL A C 1
ATOM 1684 O O . VAL A 1 224 ? -2.046 7.087 19.190 1.00 93.19 224 VAL A O 1
ATOM 1687 N N . LEU A 1 225 ? -2.408 8.301 17.329 1.00 89.56 225 LEU A N 1
ATOM 1688 C CA . LEU A 1 225 ? -2.387 9.624 17.941 1.00 89.56 225 LEU A CA 1
ATOM 1689 C C . LEU A 1 225 ? -3.813 10.180 17.969 1.00 89.56 225 LEU A C 1
ATOM 1691 O O . LEU A 1 225 ? -4.548 10.080 16.984 1.00 89.56 225 LEU A O 1
ATOM 1695 N N . LEU A 1 226 ? -4.219 10.770 19.095 1.00 88.31 226 LEU A N 1
ATOM 1696 C CA . LEU A 1 226 ? -5.541 11.381 19.233 1.00 88.31 226 LEU A CA 1
ATOM 1697 C C . LEU A 1 226 ? -5.498 12.857 18.811 1.00 88.31 226 LEU A C 1
ATOM 1699 O O . LEU A 1 226 ? -4.787 13.669 19.404 1.00 88.31 226 LEU A O 1
ATOM 1703 N N . HIS A 1 227 ? -6.322 13.210 17.824 1.00 84.75 227 HIS A N 1
ATOM 1704 C CA . HIS A 1 227 ? -6.475 14.574 17.306 1.00 84.75 227 HIS A CA 1
ATOM 1705 C C . HIS A 1 227 ? -7.721 15.284 17.841 1.00 84.75 227 HIS A C 1
ATOM 1707 O O . HIS A 1 227 ? -7.713 16.498 18.025 1.00 84.75 227 HIS A O 1
ATOM 1713 N N . ALA A 1 228 ? -8.810 14.551 18.086 1.00 80.94 228 ALA A N 1
ATOM 1714 C CA . ALA A 1 228 ? -10.019 15.119 18.680 1.00 80.94 228 ALA A CA 1
ATOM 1715 C C . ALA A 1 228 ? -10.870 14.059 19.389 1.00 80.94 228 ALA A C 1
ATOM 1717 O O . ALA A 1 228 ? -10.821 12.879 19.048 1.00 80.94 228 ALA A O 1
ATOM 1718 N N . ALA A 1 229 ? -11.712 14.500 20.322 1.00 83.94 229 ALA A N 1
ATOM 1719 C CA . ALA A 1 229 ? -12.732 13.677 20.965 1.00 83.94 229 ALA A CA 1
ATOM 1720 C C . ALA A 1 229 ? -14.067 14.441 21.026 1.00 83.94 229 ALA A C 1
ATOM 1722 O O . ALA A 1 229 ? -14.119 15.559 21.540 1.00 83.94 229 ALA A O 1
ATOM 1723 N N . ASP A 1 230 ? -15.143 13.841 20.510 1.00 80.00 230 ASP A N 1
ATOM 1724 C CA . ASP A 1 230 ? -16.521 14.321 20.657 1.00 80.00 230 ASP A CA 1
ATOM 1725 C C . ASP A 1 230 ? -17.274 13.455 21.668 1.00 80.00 230 ASP A C 1
ATOM 1727 O O . ASP A 1 230 ? -17.406 12.238 21.529 1.00 80.00 230 ASP A O 1
ATOM 1731 N N . LEU A 1 231 ? -17.771 14.098 22.717 1.00 70.44 231 LEU A N 1
ATOM 1732 C CA . LEU A 1 231 ? -18.164 13.435 23.960 1.00 70.44 231 LEU A CA 1
ATOM 1733 C C . LEU A 1 231 ? -19.636 13.075 23.976 1.00 70.44 231 LEU A C 1
ATOM 1735 O O . LEU A 1 231 ? -19.951 11.921 24.271 1.00 70.44 231 LEU A O 1
ATOM 1739 N N . PRO A 1 232 ? -20.549 14.005 23.633 1.00 71.19 232 PRO A N 1
ATOM 1740 C CA . PRO A 1 232 ? -21.945 13.654 23.446 1.00 71.19 232 PRO A CA 1
ATOM 1741 C C . PRO A 1 232 ? -22.129 12.725 22.241 1.00 71.19 232 PRO A C 1
ATOM 1743 O O . PRO A 1 232 ? -23.005 11.866 22.284 1.00 71.19 232 PRO A O 1
ATOM 1746 N N . GLY A 1 233 ? -21.310 12.892 21.194 1.00 75.25 233 GLY A N 1
ATOM 1747 C CA . GLY A 1 233 ? -21.337 12.050 19.997 1.00 75.25 233 GLY A CA 1
ATOM 1748 C C . GLY A 1 233 ? -20.635 10.700 20.150 1.00 75.25 233 GLY A C 1
ATOM 1749 O O . GLY A 1 233 ? -20.885 9.817 19.337 1.00 75.25 233 GLY A O 1
ATOM 1750 N N . ARG A 1 234 ? -19.807 10.524 21.195 1.00 84.50 234 ARG A N 1
ATOM 1751 C CA . ARG A 1 234 ? -18.922 9.363 21.408 1.00 84.50 234 ARG A CA 1
ATOM 1752 C C . ARG A 1 234 ? -18.116 9.018 20.157 1.00 84.50 234 ARG A C 1
ATOM 1754 O O . ARG A 1 234 ? -18.208 7.907 19.644 1.00 84.50 234 ARG A O 1
ATOM 1761 N N . THR A 1 235 ? -17.315 9.967 19.684 1.00 88.88 235 THR A N 1
ATOM 1762 C CA . THR A 1 235 ? -16.383 9.720 18.577 1.00 88.88 235 THR A CA 1
ATOM 1763 C C . THR A 1 235 ? -14.978 10.213 18.888 1.00 88.88 235 THR A C 1
ATOM 1765 O O . THR A 1 235 ? -14.817 11.238 19.548 1.00 88.88 235 THR A O 1
ATOM 1768 N N . LEU A 1 236 ? -13.961 9.536 18.365 1.00 89.00 236 LEU A N 1
ATOM 1769 C CA . LEU A 1 236 ? -12.560 9.958 18.403 1.00 89.00 236 LEU A CA 1
ATOM 1770 C C . LEU A 1 236 ? -12.079 10.251 16.988 1.00 89.00 236 LEU A C 1
ATOM 1772 O O . LEU A 1 236 ? -12.358 9.475 16.089 1.00 89.00 236 LEU A O 1
ATOM 1776 N N . THR A 1 237 ? -11.339 11.336 16.781 1.00 88.88 237 THR A N 1
ATOM 1777 C CA . THR A 1 237 ? -10.571 11.540 15.546 1.00 88.88 237 THR A CA 1
ATOM 1778 C C . THR A 1 237 ? -9.122 11.197 15.807 1.00 88.88 237 THR A C 1
ATOM 1780 O O . THR A 1 237 ? -8.516 11.738 16.734 1.00 88.88 237 THR A O 1
ATOM 1783 N N . VAL A 1 238 ? -8.590 10.287 15.003 1.00 90.38 238 VAL A N 1
ATOM 1784 C CA . VAL A 1 238 ? -7.312 9.634 15.250 1.00 90.38 238 VAL A CA 1
ATOM 1785 C C . VAL A 1 238 ? -6.468 9.593 13.993 1.00 90.38 238 VAL A C 1
ATOM 1787 O O . VAL A 1 238 ? -7.000 9.553 12.885 1.00 90.38 238 VAL A O 1
ATOM 1790 N N . ASP A 1 239 ? -5.162 9.553 14.190 1.00 88.31 239 ASP A N 1
ATOM 1791 C CA . ASP A 1 239 ? -4.183 9.242 13.160 1.00 88.31 239 ASP A CA 1
ATOM 1792 C C . ASP A 1 239 ? -3.505 7.914 13.506 1.00 88.31 239 ASP A C 1
ATOM 1794 O O . ASP A 1 239 ? -3.115 7.713 14.657 1.00 88.31 239 ASP A O 1
ATOM 1798 N N . VAL A 1 240 ? -3.405 6.989 12.552 1.00 89.31 240 VAL A N 1
ATOM 1799 C CA . VAL A 1 240 ? -2.834 5.661 12.821 1.00 89.31 240 VAL A CA 1
ATOM 1800 C C . VAL A 1 240 ? -1.328 5.715 12.674 1.00 89.31 240 VAL A C 1
ATOM 1802 O O . VAL A 1 240 ? -0.799 6.119 11.643 1.00 89.31 240 VAL A O 1
ATOM 1805 N N . ILE A 1 241 ? -0.635 5.234 13.699 1.00 87.44 241 ILE A N 1
ATOM 1806 C CA . ILE A 1 241 ? 0.820 5.235 13.765 1.00 87.44 241 ILE A CA 1
ATOM 1807 C C . ILE A 1 241 ? 1.357 3.825 13.969 1.00 87.44 241 ILE A C 1
ATOM 1809 O O . ILE A 1 241 ? 0.683 2.917 14.449 1.00 87.44 241 ILE A O 1
ATOM 1813 N N . GLN A 1 242 ? 2.623 3.648 13.631 1.00 85.44 242 GLN A N 1
ATOM 1814 C CA . GLN A 1 242 ? 3.383 2.461 13.973 1.00 85.44 242 GLN A CA 1
ATOM 1815 C C . GLN A 1 242 ? 4.097 2.724 15.296 1.00 85.44 242 GLN A C 1
ATOM 1817 O O . GLN A 1 242 ? 4.953 3.604 15.363 1.00 85.44 242 GLN A O 1
ATOM 1822 N N . PHE A 1 243 ? 3.763 1.964 16.338 1.00 85.69 243 PHE A N 1
ATOM 1823 C CA . PHE A 1 243 ? 4.525 1.938 17.587 1.00 85.69 243 PHE A CA 1
ATOM 1824 C C . PHE A 1 243 ? 5.434 0.707 17.581 1.00 85.69 243 PHE A C 1
ATOM 1826 O O . PHE A 1 243 ? 5.008 -0.404 17.899 1.00 85.69 243 PHE A O 1
ATOM 1833 N N . LEU A 1 244 ? 6.683 0.897 17.163 1.00 84.69 244 LEU A N 1
ATOM 1834 C CA . LEU A 1 244 ? 7.655 -0.175 16.976 1.00 84.69 244 LEU A CA 1
ATOM 1835 C C . LEU A 1 244 ? 8.517 -0.324 18.227 1.00 84.69 244 LEU A C 1
ATOM 1837 O O . LEU A 1 244 ? 8.850 0.662 18.885 1.00 84.69 244 LEU A O 1
ATOM 1841 N N . THR A 1 245 ? 8.940 -1.549 18.540 1.00 83.06 245 THR A N 1
ATOM 1842 C CA . THR A 1 245 ? 9.852 -1.822 19.665 1.00 83.06 245 THR A CA 1
ATOM 1843 C C . THR A 1 245 ? 10.970 -2.777 19.259 1.00 83.06 245 THR A C 1
ATOM 1845 O O . THR A 1 245 ? 10.903 -3.446 18.228 1.00 83.06 245 THR A O 1
ATOM 1848 N N . GLY A 1 246 ? 12.037 -2.836 20.059 1.00 82.00 246 GLY A N 1
ATOM 1849 C CA . GLY A 1 246 ? 13.104 -3.818 19.869 1.00 82.00 246 GLY A CA 1
ATOM 1850 C C . GLY A 1 246 ? 13.828 -3.665 18.528 1.00 82.00 246 GLY A C 1
ATOM 1851 O O . GLY A 1 246 ? 14.324 -2.590 18.199 1.00 82.00 246 GLY A O 1
ATOM 1852 N N . GLU A 1 247 ? 13.933 -4.758 17.772 1.00 78.44 247 GLU A N 1
ATOM 1853 C CA . GLU A 1 247 ? 14.668 -4.759 16.502 1.00 78.44 247 GLU A CA 1
ATOM 1854 C C . GLU A 1 247 ? 13.928 -3.997 15.395 1.00 78.44 247 GLU A C 1
ATOM 1856 O O . GLU A 1 247 ? 14.570 -3.303 14.613 1.00 78.44 247 GLU A O 1
ATOM 1861 N N . GLU A 1 248 ? 12.593 -4.051 15.374 1.00 67.75 248 GLU A N 1
ATOM 1862 C CA . GLU A 1 248 ? 11.772 -3.295 14.418 1.00 67.75 248 GLU A CA 1
ATOM 1863 C C . GLU A 1 248 ? 11.948 -1.789 14.627 1.00 67.75 248 GLU A C 1
ATOM 1865 O O . GLU A 1 248 ? 12.165 -1.054 13.667 1.00 67.75 248 GLU A O 1
ATOM 1870 N N . ALA A 1 249 ? 11.969 -1.341 15.888 1.00 83.25 249 ALA A N 1
ATOM 1871 C CA . ALA A 1 249 ? 12.272 0.048 16.222 1.00 83.25 249 ALA A CA 1
ATOM 1872 C C . ALA A 1 249 ? 13.678 0.455 15.775 1.00 83.25 249 ALA A C 1
ATOM 1874 O O . ALA A 1 249 ? 13.873 1.554 15.271 1.00 83.25 249 ALA A O 1
ATOM 1875 N N . ARG A 1 250 ? 14.672 -0.424 15.948 1.00 78.00 250 ARG A N 1
ATOM 1876 C CA . ARG A 1 250 ? 16.058 -0.146 15.553 1.00 78.00 250 ARG A CA 1
ATOM 1877 C C . ARG A 1 250 ? 16.208 -0.017 14.039 1.00 78.00 250 ARG A C 1
ATOM 1879 O O . ARG A 1 250 ? 16.960 0.843 13.590 1.00 78.00 250 ARG A O 1
ATOM 1886 N N . ILE A 1 251 ? 15.542 -0.884 13.279 1.00 78.88 251 ILE A N 1
ATOM 1887 C CA . ILE A 1 251 ? 15.530 -0.841 11.813 1.00 78.88 251 ILE A CA 1
ATOM 1888 C C . ILE A 1 251 ? 14.869 0.458 11.353 1.00 78.88 251 ILE A C 1
ATOM 1890 O O . ILE A 1 251 ? 15.499 1.239 10.648 1.00 78.88 251 ILE A O 1
ATOM 1894 N N . ALA A 1 252 ? 13.666 0.734 11.851 1.00 76.31 252 ALA A N 1
ATOM 1895 C CA . ALA A 1 252 ? 12.909 1.920 11.488 1.00 76.31 252 ALA A CA 1
ATOM 1896 C C . ALA A 1 252 ? 13.607 3.234 11.890 1.00 76.31 252 ALA A C 1
ATOM 1898 O O . ALA A 1 252 ? 13.672 4.178 11.113 1.00 76.31 252 ALA A O 1
ATOM 1899 N N . HIS A 1 253 ? 14.227 3.296 13.069 1.00 81.81 253 HIS A N 1
ATOM 1900 C CA . HIS A 1 253 ? 15.023 4.462 13.463 1.00 81.81 253 HIS A CA 1
ATOM 1901 C C . HIS A 1 253 ? 16.242 4.659 12.564 1.00 81.81 253 HIS A C 1
ATOM 1903 O O . HIS A 1 253 ? 16.567 5.786 12.226 1.00 81.81 253 HIS A O 1
ATOM 1909 N N . ALA A 1 254 ? 16.936 3.583 12.177 1.00 82.00 254 ALA A N 1
ATOM 1910 C CA . ALA A 1 254 ? 18.107 3.688 11.305 1.00 82.00 254 ALA A CA 1
ATOM 1911 C C . ALA A 1 254 ? 17.745 4.153 9.885 1.00 82.00 254 ALA A C 1
ATOM 1913 O O . ALA A 1 254 ? 18.561 4.792 9.224 1.00 82.00 254 ALA A O 1
ATOM 1914 N N . GLU A 1 255 ? 16.542 3.822 9.427 1.00 80.00 255 GLU A N 1
ATOM 1915 C CA . GLU A 1 255 ? 15.972 4.312 8.173 1.00 80.00 255 GLU A CA 1
ATOM 1916 C C . GLU A 1 255 ? 15.570 5.799 8.269 1.00 80.00 255 GLU A C 1
ATOM 1918 O O . GLU A 1 255 ? 15.904 6.562 7.367 1.00 80.00 255 GLU A O 1
ATOM 1923 N N . ASP A 1 256 ? 14.928 6.238 9.362 1.00 79.62 256 ASP A N 1
ATOM 1924 C CA . ASP A 1 256 ? 14.504 7.645 9.544 1.00 79.62 256 ASP A CA 1
ATOM 1925 C C . ASP A 1 256 ? 15.645 8.593 9.940 1.00 79.62 256 ASP A C 1
ATOM 1927 O O . ASP A 1 256 ? 15.598 9.792 9.657 1.00 79.62 256 ASP A O 1
ATOM 1931 N N . HIS A 1 257 ? 16.666 8.060 10.610 1.00 85.19 257 HIS A N 1
ATOM 1932 C CA . HIS A 1 257 ? 17.800 8.798 11.164 1.00 85.19 257 HIS A CA 1
ATOM 1933 C C . HIS A 1 257 ? 19.125 8.133 10.761 1.00 85.19 257 HIS A C 1
ATOM 1935 O O . HIS A 1 257 ? 19.871 7.649 11.622 1.00 85.19 257 HIS A O 1
ATOM 1941 N N . PRO A 1 258 ? 19.461 8.093 9.457 1.00 84.38 258 PRO A N 1
ATOM 1942 C CA . PRO A 1 258 ? 20.670 7.426 8.966 1.00 84.38 258 PRO A CA 1
ATOM 1943 C C . PRO A 1 258 ? 21.969 8.035 9.524 1.00 84.38 258 PRO A C 1
ATOM 1945 O O . PRO A 1 258 ? 23.022 7.391 9.527 1.00 84.38 258 PRO A O 1
ATOM 1948 N N . GLU A 1 259 ? 21.921 9.277 10.007 1.00 87.50 259 GLU A N 1
ATOM 1949 C CA . GLU A 1 259 ? 23.014 9.975 10.678 1.00 87.50 259 GLU A CA 1
ATOM 1950 C C . GLU A 1 259 ? 23.213 9.582 12.149 1.00 87.50 259 GLU A C 1
ATOM 1952 O O . GLU A 1 259 ? 24.267 9.897 12.714 1.00 87.50 259 GLU A O 1
ATOM 1957 N N . ASP A 1 260 ? 22.241 8.905 12.767 1.00 81.12 260 ASP A N 1
ATOM 1958 C CA . ASP A 1 260 ? 22.275 8.512 14.173 1.00 81.12 260 ASP A CA 1
ATOM 1959 C C . ASP A 1 260 ? 22.508 6.997 14.347 1.00 81.12 260 ASP A C 1
ATOM 1961 O O . ASP A 1 260 ? 21.576 6.188 14.323 1.00 81.12 260 ASP A O 1
ATOM 1965 N N . PRO A 1 261 ? 23.758 6.568 14.600 1.00 78.31 261 PRO A N 1
ATOM 1966 C CA . PRO A 1 261 ? 24.083 5.156 14.766 1.00 78.31 261 PRO A CA 1
ATOM 1967 C C . PRO A 1 261 ? 23.653 4.587 16.128 1.00 78.31 261 PRO A C 1
ATOM 1969 O O . PRO A 1 261 ? 23.892 3.404 16.388 1.00 78.31 261 PRO A O 1
ATOM 1972 N N . HIS A 1 262 ? 23.105 5.403 17.035 1.00 80.25 262 HIS A N 1
ATOM 1973 C CA . HIS A 1 262 ? 22.803 4.986 18.403 1.00 80.25 262 HIS A CA 1
ATOM 1974 C C . HIS A 1 262 ? 21.447 4.283 18.553 1.00 80.25 262 HIS A C 1
ATOM 1976 O O . HIS A 1 262 ? 21.205 3.685 19.605 1.00 80.25 262 HIS A O 1
ATOM 1982 N N . GLY A 1 263 ? 20.641 4.238 17.486 1.00 79.38 263 GLY A N 1
ATOM 1983 C CA . GLY A 1 263 ? 19.304 3.649 17.508 1.00 79.38 263 GLY A CA 1
ATOM 1984 C C . GLY A 1 263 ? 18.315 4.506 18.304 1.00 79.38 263 GLY A C 1
ATOM 1985 O O . GLY A 1 263 ? 18.697 5.541 18.855 1.00 79.38 263 GLY A O 1
ATOM 1986 N N . PRO A 1 264 ? 17.047 4.081 18.390 1.00 85.25 264 PRO A N 1
ATOM 1987 C CA . PRO A 1 264 ? 16.027 4.916 18.985 1.00 85.25 264 PRO A CA 1
ATOM 1988 C C . PRO A 1 264 ? 16.262 5.067 20.487 1.00 85.25 264 PRO A C 1
ATOM 1990 O O . PRO A 1 264 ? 16.495 4.063 21.183 1.00 85.25 264 PRO A O 1
ATOM 1993 N N . PRO A 1 265 ? 16.185 6.299 21.023 1.00 78.19 265 PRO A N 1
ATOM 1994 C CA . PRO A 1 265 ? 16.202 6.496 22.462 1.00 78.19 265 PRO A CA 1
ATOM 1995 C C . PRO A 1 265 ? 15.063 5.687 23.097 1.00 78.19 265 PRO A C 1
ATOM 1997 O O . PRO A 1 265 ? 13.997 5.520 22.515 1.00 78.19 265 PRO A O 1
ATOM 2000 N N . ASN A 1 266 ? 15.304 5.139 24.289 1.00 82.50 266 ASN A N 1
ATOM 2001 C CA . ASN A 1 266 ? 14.322 4.359 25.054 1.00 82.50 266 ASN A CA 1
ATOM 2002 C C . ASN A 1 266 ? 13.784 3.077 24.365 1.00 82.50 266 ASN A C 1
ATOM 2004 O O . ASN A 1 266 ? 12.929 2.402 24.934 1.00 82.50 266 ASN A O 1
ATOM 2008 N N . GLY A 1 267 ? 14.340 2.666 23.215 1.00 82.75 267 GLY A N 1
ATOM 2009 C CA . GLY A 1 267 ? 14.105 1.348 22.608 1.00 82.75 267 GLY A CA 1
ATOM 2010 C C . GLY A 1 267 ? 12.772 1.174 21.869 1.00 82.75 267 GLY A C 1
ATOM 2011 O O . GLY A 1 267 ? 12.406 0.036 21.557 1.00 82.75 267 GLY A O 1
ATOM 2012 N N . TYR A 1 268 ? 12.068 2.270 21.584 1.00 86.31 268 TYR A N 1
ATOM 2013 C CA . TYR A 1 268 ? 10.856 2.297 20.764 1.00 86.31 268 TYR A CA 1
ATOM 2014 C C . TYR A 1 268 ? 10.997 3.342 19.654 1.00 86.31 268 TYR A C 1
ATOM 2016 O O . TYR A 1 268 ? 11.710 4.326 19.820 1.00 86.31 268 TYR A O 1
ATOM 2024 N N . HIS A 1 269 ? 10.305 3.147 18.537 1.00 86.12 269 HIS A N 1
ATOM 2025 C CA . HIS A 1 269 ? 10.284 4.104 17.432 1.00 86.12 269 HIS A CA 1
ATOM 2026 C C . HIS A 1 269 ? 8.849 4.306 16.962 1.00 86.12 269 HIS A C 1
ATOM 2028 O O . HIS A 1 269 ? 8.141 3.326 16.727 1.00 86.12 269 HIS A O 1
ATOM 2034 N N . ILE A 1 270 ? 8.412 5.561 16.860 1.00 87.19 270 ILE A N 1
ATOM 2035 C CA . ILE A 1 270 ? 7.059 5.901 16.412 1.00 87.19 270 ILE A CA 1
ATOM 2036 C C . ILE A 1 270 ? 7.148 6.471 15.005 1.00 87.19 270 ILE A C 1
ATOM 2038 O O . ILE A 1 270 ? 7.838 7.464 14.785 1.00 87.19 270 ILE A O 1
ATOM 2042 N N . ARG A 1 271 ? 6.410 5.869 14.074 1.00 83.81 271 ARG A N 1
ATOM 2043 C CA . ARG A 1 271 ? 6.323 6.323 12.686 1.00 83.81 271 ARG A CA 1
ATOM 2044 C C . ARG A 1 271 ? 4.897 6.639 12.296 1.00 83.81 271 ARG A C 1
ATOM 2046 O O . ARG A 1 271 ? 3.987 5.859 12.560 1.00 83.81 271 ARG A O 1
ATOM 2053 N N . ASN A 1 272 ? 4.731 7.751 11.594 1.00 82.81 272 ASN A N 1
ATOM 2054 C CA . ASN A 1 272 ? 3.491 8.095 10.921 1.00 82.81 272 ASN A CA 1
ATOM 2055 C C . ASN A 1 272 ? 3.752 8.203 9.415 1.00 82.81 272 ASN A C 1
ATOM 2057 O O . ASN A 1 272 ? 4.135 9.254 8.910 1.00 82.81 272 ASN A O 1
ATOM 2061 N N . VAL A 1 273 ? 3.589 7.081 8.717 1.00 76.62 273 VAL A N 1
ATOM 2062 C CA . VAL A 1 273 ? 3.784 6.986 7.260 1.00 76.62 273 VAL A CA 1
ATOM 2063 C C . VAL A 1 273 ? 2.497 7.263 6.475 1.00 76.62 273 VAL A C 1
ATOM 2065 O O . VAL A 1 273 ? 2.525 7.331 5.250 1.00 76.62 273 VAL A O 1
ATOM 2068 N N . ASN A 1 274 ? 1.364 7.430 7.165 1.00 73.50 274 ASN A N 1
ATOM 2069 C CA . ASN A 1 274 ? 0.075 7.742 6.560 1.00 73.50 274 ASN A CA 1
ATOM 2070 C C . ASN A 1 274 ? -0.750 8.632 7.506 1.00 73.50 274 ASN A C 1
ATOM 2072 O O . ASN A 1 274 ? -1.547 8.091 8.272 1.00 73.50 274 ASN A O 1
ATOM 2076 N N . PRO A 1 275 ? -0.639 9.970 7.394 1.00 78.81 275 PRO A N 1
ATOM 2077 C CA . PRO A 1 275 ? -1.274 10.913 8.315 1.00 78.81 275 PRO A CA 1
ATOM 2078 C C . PRO A 1 275 ? -2.788 11.088 8.075 1.00 78.81 275 PRO A C 1
ATOM 2080 O O . PRO A 1 275 ? -3.365 12.162 8.279 1.00 78.81 275 PRO A O 1
ATOM 2083 N N . ARG A 1 276 ? -3.457 10.067 7.523 1.00 80.31 276 ARG A N 1
ATOM 2084 C CA . ARG A 1 276 ? -4.891 10.112 7.238 1.00 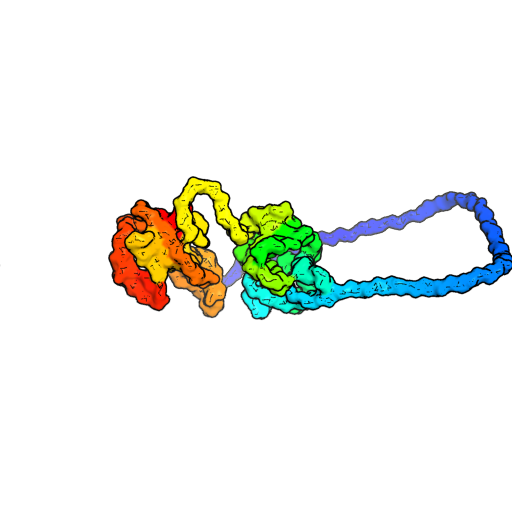80.31 276 ARG A CA 1
ATOM 2085 C C . ARG A 1 276 ? -5.669 10.004 8.544 1.00 80.31 276 ARG A C 1
ATOM 2087 O O . ARG A 1 276 ? -5.757 8.935 9.152 1.00 80.31 276 ARG A O 1
ATOM 2094 N N . LEU A 1 277 ? -6.350 11.094 8.878 1.00 83.25 277 LEU A N 1
ATOM 2095 C CA . LEU A 1 277 ? -7.274 11.142 10.002 1.00 83.25 277 LEU A CA 1
ATOM 2096 C C . LEU A 1 277 ? -8.508 10.267 9.761 1.00 83.25 277 LEU A C 1
ATOM 2098 O O . LEU A 1 277 ? -9.082 10.265 8.670 1.00 83.25 277 LEU A O 1
ATOM 2102 N N . ARG A 1 278 ? -8.945 9.572 10.811 1.00 83.44 278 ARG A N 1
ATOM 2103 C CA . ARG A 1 278 ? -10.182 8.784 10.851 1.00 83.44 278 ARG A CA 1
ATOM 2104 C C . ARG A 1 278 ? -11.010 9.179 12.051 1.00 83.44 278 ARG A C 1
ATOM 2106 O O . ARG A 1 278 ? -10.469 9.362 13.135 1.00 83.44 278 ARG A O 1
ATOM 2113 N N . THR A 1 279 ? -12.319 9.270 11.865 1.00 87.88 279 THR A N 1
ATOM 2114 C CA . THR A 1 279 ? -13.257 9.515 12.958 1.00 87.88 279 THR A CA 1
ATOM 2115 C C . THR A 1 279 ? -13.967 8.215 13.300 1.00 87.88 279 THR A C 1
ATOM 2117 O O . THR A 1 279 ? -14.677 7.672 12.464 1.00 87.88 279 THR A O 1
ATOM 2120 N N . LEU A 1 280 ? -13.763 7.724 14.520 1.00 88.19 280 LEU A N 1
ATOM 2121 C CA . LEU A 1 280 ? -14.231 6.428 14.991 1.00 88.19 280 LEU A CA 1
ATOM 2122 C C . LEU A 1 280 ? -15.333 6.593 16.039 1.00 88.19 280 LEU A C 1
ATOM 2124 O O . LEU A 1 280 ? -15.159 7.408 16.949 1.00 88.19 280 LEU A O 1
ATOM 2128 N N . PRO A 1 281 ? -16.435 5.831 15.976 1.00 91.75 281 PRO A N 1
ATOM 2129 C CA . PRO A 1 281 ? -17.407 5.749 17.054 1.00 91.75 281 PRO A CA 1
ATOM 2130 C C . PRO A 1 281 ? -16.814 4.980 18.245 1.00 91.75 281 PRO A C 1
ATOM 2132 O O . PRO A 1 281 ? -15.956 4.109 18.097 1.00 91.75 281 PRO A O 1
ATOM 2135 N N . VAL A 1 282 ? -17.303 5.277 19.445 1.00 90.19 282 VAL A N 1
ATOM 2136 C CA . VAL A 1 282 ? -16.842 4.657 20.691 1.00 90.19 282 VAL A CA 1
ATOM 2137 C C . VAL A 1 282 ? -18.005 3.977 21.403 1.00 90.19 282 VAL A C 1
ATOM 2139 O O . VAL A 1 282 ? -18.995 4.625 21.762 1.00 90.19 282 VAL A O 1
ATOM 2142 N N . ALA A 1 283 ? -17.870 2.676 21.663 1.00 89.75 283 ALA A N 1
ATOM 2143 C CA . ALA A 1 283 ? -18.903 1.842 22.267 1.00 89.75 283 ALA A CA 1
ATOM 2144 C C . ALA A 1 283 ? -19.280 2.377 23.647 1.00 89.75 283 ALA A C 1
ATOM 2146 O O . ALA A 1 283 ? -18.425 2.872 24.381 1.00 89.75 283 ALA A O 1
ATOM 2147 N N . THR A 1 284 ? -20.548 2.291 24.046 1.00 87.50 284 THR A N 1
ATOM 2148 C CA . THR A 1 284 ? -21.016 2.862 25.324 1.00 87.50 284 THR A CA 1
ATOM 2149 C C . THR A 1 284 ? -20.344 2.269 26.562 1.00 87.50 284 THR A C 1
ATOM 2151 O O . THR A 1 284 ? -20.226 2.952 27.576 1.00 87.50 284 THR A O 1
ATOM 2154 N N . ASP A 1 285 ? -19.896 1.025 26.465 1.00 86.75 285 ASP A N 1
ATOM 2155 C CA . ASP A 1 285 ? -19.245 0.212 27.491 1.00 86.75 285 ASP A CA 1
ATOM 2156 C C . ASP A 1 285 ? -17.734 0.057 27.263 1.00 86.75 285 ASP A C 1
ATOM 2158 O O . ASP A 1 285 ? -17.121 -0.848 27.823 1.00 86.75 285 ASP A O 1
ATOM 2162 N N . THR A 1 286 ? -17.137 0.965 26.482 1.00 93.31 286 THR A N 1
ATOM 2163 C CA . THR A 1 286 ? -15.692 0.985 26.211 1.00 93.31 286 THR A CA 1
ATOM 2164 C C . THR A 1 286 ? -14.869 0.900 27.492 1.00 93.31 286 THR A C 1
ATOM 2166 O O . THR A 1 286 ? -15.045 1.707 28.410 1.00 93.31 286 THR A O 1
ATOM 2169 N N . GLU A 1 287 ? -13.930 -0.040 27.520 1.00 94.31 287 GLU A N 1
ATOM 2170 C CA . GLU A 1 287 ? -12.917 -0.139 28.563 1.00 94.31 287 GLU A CA 1
ATOM 2171 C C . GLU A 1 287 ? -11.852 0.941 28.343 1.00 94.31 287 GLU A C 1
ATOM 2173 O O . GLU A 1 287 ? -11.278 1.049 27.263 1.00 94.31 287 GLU A O 1
ATOM 2178 N N . VAL A 1 288 ? -11.576 1.750 29.363 1.00 94.50 288 VAL A N 1
ATOM 2179 C CA . VAL A 1 288 ? -10.552 2.799 29.296 1.00 94.50 288 VAL A CA 1
ATOM 2180 C C . VAL A 1 288 ? -9.472 2.493 30.321 1.00 94.50 288 VAL A C 1
ATOM 2182 O O . VAL A 1 288 ? -9.774 2.265 31.491 1.00 94.50 288 VAL A O 1
ATOM 2185 N N . ILE A 1 289 ? -8.215 2.506 29.895 1.00 92.44 289 ILE A N 1
ATOM 2186 C CA . ILE A 1 289 ? -7.037 2.302 30.735 1.00 92.44 289 ILE A CA 1
ATOM 2187 C C . ILE A 1 289 ? -6.103 3.487 30.506 1.00 92.44 289 ILE A C 1
ATOM 2189 O O . ILE A 1 289 ? -5.644 3.714 29.390 1.00 92.44 289 ILE A O 1
ATOM 2193 N N . LEU A 1 290 ? -5.848 4.255 31.561 1.00 90.81 290 LEU A N 1
ATOM 2194 C CA . LEU A 1 290 ? -4.977 5.433 31.526 1.00 90.81 290 LEU A CA 1
ATOM 2195 C C . LEU A 1 290 ? -3.731 5.187 32.361 1.00 90.81 290 LEU A C 1
ATOM 2197 O O . LEU A 1 290 ? -3.739 4.328 33.249 1.00 90.81 290 LEU A O 1
ATOM 2201 N N . ILE A 1 291 ? -2.679 5.957 32.111 1.00 85.50 291 ILE A N 1
ATOM 2202 C CA . ILE A 1 291 ? -1.437 5.849 32.861 1.00 85.50 291 ILE A CA 1
ATOM 2203 C C . ILE A 1 291 ? -1.370 6.938 33.911 1.00 85.50 291 ILE A C 1
ATOM 2205 O O . ILE A 1 291 ? -1.262 8.129 33.633 1.00 85.50 291 ILE A O 1
ATOM 2209 N N . GLN A 1 292 ? -1.347 6.511 35.167 1.00 81.56 292 GLN A N 1
ATOM 2210 C CA . GLN A 1 292 ? -1.105 7.420 36.266 1.00 81.56 292 GLN A CA 1
ATOM 2211 C C . GLN A 1 292 ? 0.400 7.618 36.446 1.00 81.56 292 GLN A C 1
ATOM 2213 O O . GLN A 1 292 ? 1.099 6.761 36.984 1.00 81.56 292 GLN A O 1
ATOM 2218 N N . LEU A 1 293 ? 0.894 8.776 36.009 1.00 71.75 293 LEU A N 1
ATOM 2219 C CA . LEU A 1 293 ? 2.282 9.198 36.190 1.00 71.75 293 LEU A CA 1
ATOM 2220 C C . LEU A 1 293 ? 2.500 9.749 37.607 1.00 71.75 293 LEU A C 1
ATOM 2222 O O . LEU A 1 293 ? 2.574 10.961 37.824 1.00 71.75 293 LEU A O 1
ATOM 2226 N N . ASP A 1 294 ? 2.577 8.860 38.595 1.00 74.69 294 ASP A N 1
ATOM 2227 C CA . ASP A 1 294 ? 3.104 9.192 39.918 1.00 74.69 294 ASP A CA 1
ATOM 2228 C C . ASP A 1 294 ? 4.553 8.677 40.084 1.00 74.69 294 ASP A C 1
ATOM 2230 O O . ASP A 1 294 ? 5.313 8.621 39.117 1.00 74.69 294 ASP A O 1
ATOM 2234 N N . ALA A 1 295 ? 5.003 8.393 41.310 1.00 61.75 295 ALA A N 1
ATOM 2235 C CA . ALA A 1 295 ? 6.360 7.884 41.527 1.00 61.75 295 ALA A CA 1
ATOM 2236 C C . ALA A 1 295 ? 6.577 6.465 40.958 1.00 61.75 295 ALA A C 1
ATOM 2238 O O . ALA A 1 295 ? 7.732 6.054 40.835 1.00 61.75 295 ALA A O 1
ATOM 2239 N N . ASP A 1 296 ? 5.500 5.738 40.646 1.00 73.06 296 ASP A N 1
ATOM 2240 C CA . ASP A 1 296 ? 5.504 4.393 40.074 1.00 73.06 296 ASP A CA 1
ATOM 2241 C C . ASP A 1 296 ? 4.401 4.295 38.998 1.00 73.06 296 ASP A C 1
ATOM 2243 O O . ASP A 1 296 ? 3.249 4.016 39.334 1.00 73.06 296 ASP A O 1
ATOM 2247 N N . PRO A 1 297 ? 4.720 4.569 37.714 1.00 73.38 297 PRO A N 1
ATOM 2248 C CA . PRO A 1 297 ? 3.732 4.600 36.640 1.00 73.38 297 PRO A CA 1
ATOM 2249 C C . PRO A 1 297 ? 2.886 3.328 36.597 1.00 73.38 297 PRO A C 1
ATOM 2251 O O . PRO A 1 297 ? 3.418 2.222 36.475 1.00 73.38 297 PRO A O 1
ATOM 2254 N N . ALA A 1 298 ? 1.567 3.489 36.678 1.00 81.12 298 ALA A N 1
ATOM 2255 C CA . ALA A 1 298 ? 0.635 2.371 36.733 1.00 81.12 298 ALA A CA 1
ATOM 2256 C C . ALA A 1 298 ? -0.531 2.554 35.760 1.00 81.12 298 ALA A C 1
ATOM 2258 O O . ALA A 1 298 ? -1.063 3.653 35.604 1.00 81.12 298 ALA A O 1
ATOM 2259 N N . GLU A 1 299 ? -0.953 1.447 35.152 1.00 86.94 299 GLU A N 1
ATOM 2260 C CA . GLU A 1 299 ? -2.195 1.362 34.388 1.00 86.94 299 GLU A CA 1
ATOM 2261 C C . GLU A 1 299 ? -3.396 1.380 35.340 1.00 86.94 299 GLU A C 1
ATOM 2263 O O . GLU A 1 299 ? -3.488 0.582 36.281 1.00 86.94 299 GLU A O 1
ATOM 2268 N N . VAL A 1 300 ? -4.338 2.286 35.090 1.00 89.62 300 VAL A N 1
ATOM 2269 C CA . VAL A 1 300 ? -5.532 2.478 35.909 1.00 89.62 300 VAL A CA 1
ATOM 2270 C C . VAL A 1 300 ? -6.775 2.359 35.037 1.00 89.62 300 VAL A C 1
ATOM 2272 O O . VAL A 1 300 ? -7.013 3.173 34.141 1.00 89.62 300 VAL A O 1
ATOM 2275 N N . ALA A 1 301 ? -7.607 1.361 35.347 1.00 91.94 301 ALA A N 1
ATOM 2276 C CA . ALA A 1 301 ? -8.944 1.248 34.777 1.00 91.94 301 ALA A CA 1
ATOM 2277 C C . ALA A 1 301 ? -9.754 2.512 35.107 1.00 91.94 301 ALA A C 1
ATOM 2279 O O . ALA A 1 301 ? -9.911 2.889 36.271 1.00 91.94 301 ALA A O 1
ATOM 2280 N N . SER A 1 302 ? -10.252 3.155 34.063 1.00 91.44 302 SER A N 1
ATOM 2281 C CA . SER A 1 302 ? -10.787 4.510 34.064 1.00 91.44 302 SER A CA 1
ATOM 2282 C C . SER A 1 302 ? -12.139 4.556 33.351 1.00 91.44 302 SER A C 1
ATOM 2284 O O . SER A 1 302 ? -12.603 3.562 32.791 1.00 91.44 302 SER A O 1
ATOM 2286 N N . SER A 1 303 ? -12.814 5.704 33.411 1.00 88.06 303 SER A N 1
ATOM 2287 C CA . SER A 1 303 ? -14.059 5.923 32.672 1.00 88.06 303 SER A CA 1
ATOM 2288 C C . SER A 1 303 ? -13.828 6.754 31.413 1.00 88.06 303 SER A C 1
ATOM 2290 O O . SER A 1 303 ? -12.815 7.441 31.277 1.00 88.06 303 SER A O 1
ATOM 2292 N N . TRP A 1 304 ? -14.812 6.728 30.513 1.00 83.62 304 TRP A N 1
ATOM 2293 C CA . TRP A 1 304 ? -14.860 7.611 29.347 1.00 83.62 304 TRP A CA 1
ATOM 2294 C C . TRP A 1 304 ? -14.763 9.092 29.737 1.00 83.62 304 TRP A C 1
ATOM 2296 O O . TRP A 1 304 ? -14.125 9.871 29.042 1.00 83.62 304 TRP A O 1
ATOM 2306 N N . GLU A 1 305 ? -15.346 9.488 30.870 1.00 83.12 305 GLU A N 1
ATOM 2307 C CA . GLU A 1 305 ? -15.226 10.848 31.400 1.00 83.12 305 GLU A CA 1
ATOM 2308 C C . GLU A 1 305 ? -13.834 11.135 31.975 1.00 83.12 305 GLU A C 1
ATOM 2310 O O . GLU A 1 305 ? -13.324 12.234 31.791 1.00 83.12 305 GLU A O 1
ATOM 2315 N N . ALA A 1 306 ? -13.201 10.161 32.636 1.00 85.31 306 ALA A N 1
ATOM 2316 C CA . ALA A 1 306 ? -11.858 10.329 33.191 1.00 85.31 306 ALA A CA 1
ATOM 2317 C C . ALA A 1 306 ? -10.792 10.522 32.098 1.00 85.31 306 ALA A C 1
ATOM 2319 O O . ALA A 1 306 ? -9.870 11.308 32.295 1.00 85.31 306 ALA A O 1
ATOM 2320 N N . LEU A 1 307 ? -10.961 9.886 30.929 1.00 84.12 307 LEU A N 1
ATOM 2321 C CA . LEU A 1 307 ? -10.142 10.155 29.737 1.00 84.12 307 LEU A CA 1
ATOM 2322 C C . LEU A 1 307 ? -10.150 11.645 29.370 1.00 84.12 307 LEU A C 1
ATOM 2324 O O . LEU A 1 307 ? -9.157 12.166 28.889 1.00 84.12 307 LEU A O 1
ATOM 2328 N N . LEU A 1 308 ? -11.245 12.362 29.618 1.00 75.19 308 LEU A N 1
ATOM 2329 C CA . LEU A 1 308 ? -11.357 13.780 29.272 1.00 75.19 308 LEU A CA 1
ATOM 2330 C C . LEU A 1 308 ? -10.622 14.688 30.218 1.00 75.19 308 LEU A C 1
ATOM 2332 O O . LEU A 1 308 ? -9.981 15.636 29.772 1.00 75.19 308 LEU A O 1
ATOM 2336 N N . ASP A 1 309 ? -10.751 14.407 31.509 1.00 79.25 309 ASP A N 1
ATOM 2337 C CA . ASP A 1 309 ? -9.998 15.130 32.519 1.00 79.25 309 ASP A CA 1
ATOM 2338 C C . ASP A 1 309 ? -8.499 14.951 32.259 1.00 79.25 309 ASP A C 1
ATOM 2340 O O . ASP A 1 309 ? -7.742 15.915 32.364 1.00 79.25 309 ASP A O 1
ATOM 2344 N N . ASP A 1 310 ? -8.098 13.751 31.834 1.00 80.12 310 ASP A N 1
ATOM 2345 C CA . ASP A 1 310 ? -6.730 13.455 31.439 1.00 80.12 310 ASP A CA 1
ATOM 2346 C C . ASP A 1 310 ? -6.303 14.227 30.175 1.00 80.12 310 ASP A C 1
ATOM 2348 O O . ASP A 1 310 ? -5.431 15.092 30.280 1.00 80.12 310 ASP A O 1
ATOM 2352 N N . LEU A 1 311 ? -6.982 14.048 29.031 1.00 78.62 311 LEU A N 1
ATOM 2353 C CA . LEU A 1 311 ? -6.682 14.746 27.767 1.00 78.62 311 LEU A CA 1
ATOM 2354 C C . LEU A 1 311 ? -6.677 16.279 27.919 1.00 78.62 311 LEU A C 1
ATOM 2356 O O . LEU A 1 311 ? -5.842 16.963 27.338 1.00 78.62 311 LEU A O 1
ATOM 2360 N N . ALA A 1 312 ? -7.583 16.843 28.723 1.00 71.25 312 ALA A N 1
ATOM 2361 C CA . ALA A 1 312 ? -7.631 18.284 28.979 1.00 71.25 312 ALA A CA 1
ATOM 2362 C C . ALA A 1 312 ? -6.516 18.781 29.917 1.00 71.25 312 ALA A C 1
ATOM 2364 O O . ALA A 1 312 ? -6.225 19.982 29.945 1.00 71.25 312 ALA A O 1
ATOM 2365 N N . SER A 1 313 ? -5.929 17.892 30.722 1.00 70.38 313 SER A N 1
ATOM 2366 C CA . SER A 1 313 ? -4.826 18.211 31.632 1.00 70.38 313 SER A CA 1
ATOM 2367 C C . SER A 1 313 ? -3.450 18.103 30.971 1.00 70.38 313 SER A C 1
ATOM 2369 O O . SER A 1 313 ? -2.497 18.729 31.447 1.00 70.38 313 SER A O 1
ATOM 2371 N N . GLN A 1 314 ? -3.350 17.361 29.865 1.00 65.88 314 GLN A N 1
ATOM 2372 C CA . GLN A 1 314 ? -2.136 17.270 29.067 1.00 65.88 314 GLN A CA 1
ATOM 2373 C C . GLN A 1 314 ? -1.962 18.552 28.228 1.00 65.88 314 GLN A C 1
ATOM 2375 O O . GLN A 1 314 ? -2.930 19.075 27.669 1.00 65.88 314 GLN A O 1
ATOM 2380 N N . PRO A 1 315 ? -0.745 19.118 28.123 1.00 54.75 315 PRO A N 1
ATOM 2381 C CA . PRO A 1 315 ? -0.495 20.126 27.106 1.00 54.75 315 PRO A CA 1
ATOM 2382 C C . PRO A 1 315 ? -0.687 19.437 25.746 1.00 54.75 315 PRO A C 1
ATOM 2384 O O . PRO A 1 315 ? -0.092 18.401 25.516 1.00 54.75 315 PRO A O 1
ATOM 2387 N N . GLY A 1 316 ? -1.553 19.931 24.869 1.00 53.00 316 GLY A N 1
ATOM 2388 C CA . GLY A 1 316 ? -1.530 19.527 23.460 1.00 53.00 316 GLY A CA 1
ATOM 2389 C C . GLY A 1 316 ? -0.541 20.415 22.706 1.00 53.00 316 GLY A C 1
ATOM 2390 O O . GLY A 1 316 ? -0.443 21.605 23.025 1.00 53.00 316 GLY A O 1
ATOM 2391 N N . ASP A 1 317 ? 0.170 19.879 21.714 1.00 48.19 317 ASP A N 1
ATOM 2392 C CA . ASP A 1 317 ? 0.828 20.702 20.690 1.00 48.19 317 ASP A CA 1
ATOM 2393 C C . ASP A 1 317 ? 0.071 20.626 19.375 1.00 48.19 317 ASP A C 1
ATOM 2395 O O . ASP A 1 317 ? -0.571 19.613 19.116 1.00 48.19 317 ASP A O 1
ATOM 2399 N N . HIS A 1 318 ? 0.218 21.669 18.552 1.00 49.34 318 HIS A N 1
ATOM 2400 C CA . HIS A 1 318 ? 0.047 21.633 17.094 1.00 49.34 318 HIS A CA 1
ATOM 2401 C C . HIS A 1 318 ? -0.889 20.514 16.569 1.00 49.34 318 HIS A C 1
ATOM 2403 O O . HIS A 1 318 ? -0.439 19.587 15.906 1.00 49.34 318 HIS A O 1
ATOM 2409 N N . ASP A 1 319 ? -2.189 20.629 16.874 1.00 58.03 319 ASP A N 1
ATOM 2410 C CA . ASP A 1 319 ? -3.297 19.793 16.371 1.00 58.03 319 ASP A CA 1
ATOM 2411 C C . ASP A 1 319 ? -3.558 18.428 17.057 1.00 58.03 319 ASP A C 1
ATOM 2413 O O . ASP A 1 319 ? -4.470 17.715 16.629 1.00 58.03 319 ASP A O 1
ATOM 2417 N N . LEU A 1 320 ? -2.851 18.085 18.144 1.00 58.06 320 LEU A N 1
ATOM 2418 C CA . LEU A 1 320 ? -3.092 16.886 18.969 1.00 58.06 320 LEU A CA 1
ATOM 2419 C C . LEU A 1 320 ? -3.747 17.216 20.319 1.00 58.06 320 LEU A C 1
ATOM 2421 O O . LEU A 1 320 ? -3.439 18.234 20.944 1.00 58.06 320 LEU A O 1
ATOM 2425 N N . VAL A 1 321 ? -4.617 16.321 20.806 1.00 63.34 321 VAL A N 1
ATOM 2426 C CA . VAL A 1 321 ? -5.234 16.436 22.148 1.00 63.34 321 VAL A CA 1
ATOM 2427 C C . VAL A 1 321 ? -4.458 15.696 23.243 1.00 63.34 321 VAL A C 1
ATOM 2429 O O . VAL A 1 321 ? -4.775 15.856 24.415 1.00 63.34 321 VAL A O 1
ATOM 2432 N N . SER A 1 322 ? -3.436 14.914 22.885 1.00 66.38 322 SER A N 1
ATOM 2433 C CA . SER A 1 322 ? -2.468 14.311 23.811 1.00 66.38 322 SER A CA 1
ATOM 2434 C C . SER A 1 322 ? -1.128 14.097 23.108 1.00 66.38 322 SER A C 1
ATOM 2436 O O . SER A 1 322 ? -1.086 13.864 21.900 1.00 66.38 322 SER A O 1
ATOM 2438 N N . TYR A 1 323 ? -0.033 14.175 23.869 1.00 71.06 323 TYR A N 1
ATOM 2439 C CA . TYR A 1 323 ? 1.303 13.811 23.387 1.00 71.06 323 TYR A CA 1
ATOM 2440 C C . TYR A 1 323 ? 1.546 12.300 23.386 1.00 71.06 323 TYR A C 1
ATOM 2442 O O . TYR A 1 323 ? 2.413 11.825 22.650 1.00 71.06 323 TYR A O 1
ATOM 2450 N N . ASN A 1 324 ? 0.827 11.555 24.226 1.00 83.81 324 ASN A N 1
ATOM 2451 C CA . ASN A 1 324 ? 1.025 10.123 24.358 1.00 83.81 324 ASN A CA 1
ATOM 2452 C C . ASN A 1 324 ? 0.242 9.378 23.266 1.00 83.81 324 ASN A C 1
ATOM 2454 O O . ASN A 1 324 ? -0.899 9.736 22.959 1.00 83.81 324 ASN A O 1
ATOM 2458 N N . PRO A 1 325 ? 0.825 8.321 22.678 1.00 90.25 325 PRO A N 1
ATOM 2459 C CA . PRO A 1 325 ? 0.083 7.390 21.847 1.00 90.25 325 PRO A CA 1
ATOM 2460 C C . PRO A 1 325 ? -0.978 6.651 22.656 1.00 90.25 325 PRO A C 1
ATOM 2462 O O . PRO A 1 325 ? -0.823 6.413 23.854 1.00 90.25 325 PRO A O 1
ATOM 2465 N N . PHE A 1 326 ? -2.009 6.192 21.96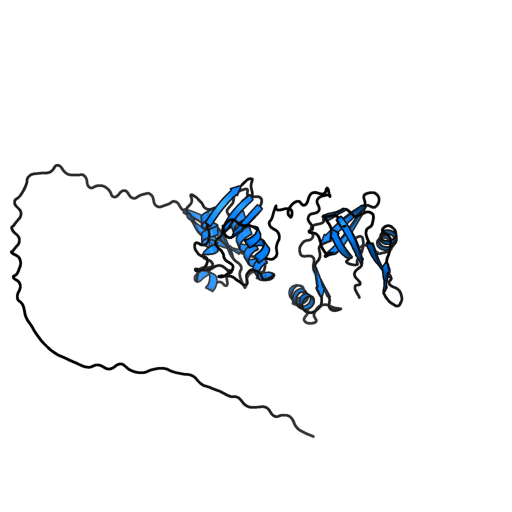1 1.00 93.88 326 PHE A N 1
ATOM 2466 C CA . PHE A 1 326 ? -3.013 5.291 22.509 1.00 93.88 326 PHE A CA 1
ATOM 2467 C C . PHE A 1 326 ? -3.070 4.013 21.683 1.00 93.88 326 PHE A C 1
ATOM 2469 O O . PHE A 1 326 ? -2.823 4.021 20.479 1.00 93.88 326 PHE A O 1
ATOM 2476 N N . TRP A 1 327 ? -3.439 2.914 22.324 1.00 93.75 327 TRP A N 1
ATOM 2477 C CA . TRP A 1 327 ? -3.902 1.711 21.659 1.00 93.75 327 TRP A CA 1
ATOM 2478 C C . TRP A 1 327 ? -5.421 1.691 21.668 1.00 93.75 327 TRP A C 1
ATOM 2480 O O . TRP A 1 327 ? -6.042 1.765 22.729 1.00 93.75 327 TRP A O 1
ATOM 2490 N N . LEU A 1 328 ? -6.015 1.574 20.486 1.00 95.06 328 LEU A N 1
ATOM 2491 C CA . LEU A 1 328 ? -7.446 1.358 20.328 1.00 95.06 328 LEU A CA 1
ATOM 2492 C C . LEU A 1 328 ? -7.694 -0.083 19.918 1.00 95.06 328 LEU A C 1
ATOM 2494 O O . LEU A 1 328 ? -7.068 -0.563 18.974 1.00 95.06 328 LEU A O 1
ATOM 2498 N N . THR A 1 329 ? -8.626 -0.747 20.593 1.00 91.50 329 THR A N 1
ATOM 2499 C CA . THR A 1 329 ? -9.218 -1.989 20.091 1.00 91.50 329 THR A CA 1
ATOM 2500 C C . THR A 1 329 ? -10.537 -1.653 19.419 1.00 91.50 329 THR A C 1
ATOM 2502 O O . THR A 1 329 ? -11.414 -1.062 20.054 1.00 91.50 329 THR A O 1
ATOM 2505 N N . LEU A 1 330 ? -10.656 -2.015 18.145 1.00 87.88 330 LEU A N 1
ATOM 2506 C CA . LEU A 1 330 ? -11.882 -1.906 17.366 1.00 87.88 330 LEU A CA 1
ATOM 2507 C C . LEU A 1 330 ? -12.550 -3.278 17.253 1.00 87.88 330 LEU A C 1
ATOM 2509 O O . LEU A 1 330 ? -11.879 -4.277 16.988 1.00 87.88 330 LEU A O 1
ATOM 2513 N N . GLU A 1 331 ? -13.864 -3.303 17.446 1.00 82.12 331 GLU A N 1
ATOM 2514 C CA . GLU A 1 331 ? -14.734 -4.445 17.162 1.00 82.12 331 GLU A CA 1
ATOM 2515 C C . GLU A 1 331 ? -15.975 -3.934 16.418 1.00 82.12 331 GLU A C 1
ATOM 2517 O O . GLU A 1 331 ? -16.669 -3.032 16.898 1.00 82.12 331 GLU A O 1
ATOM 2522 N N . GLY A 1 332 ? -16.247 -4.476 15.231 1.00 76.75 332 GLY A N 1
ATOM 2523 C CA . GLY A 1 332 ? -17.296 -4.002 14.332 1.00 76.75 332 GLY A CA 1
ATOM 2524 C C . GLY A 1 332 ? -17.160 -2.524 13.953 1.00 76.75 332 GLY A C 1
ATOM 2525 O O . GLY A 1 332 ? -18.173 -1.824 13.897 1.00 76.75 332 GLY A O 1
ATOM 2526 N N . GLY A 1 333 ? -15.932 -2.016 13.783 1.00 77.62 333 GLY A N 1
ATOM 2527 C CA . GLY A 1 333 ? -15.682 -0.595 13.483 1.00 77.62 333 GLY A CA 1
ATOM 2528 C C . GLY A 1 333 ? -15.976 0.363 14.647 1.00 77.62 333 GLY A C 1
ATOM 2529 O O . GLY A 1 333 ? -16.022 1.582 14.477 1.00 77.62 333 GLY A O 1
ATOM 2530 N N . VAL A 1 334 ? -16.183 -0.166 15.855 1.00 87.31 334 VAL A N 1
ATOM 2531 C CA . VAL A 1 334 ? -16.420 0.624 17.063 1.00 87.31 334 VAL A CA 1
ATOM 2532 C C . VAL A 1 334 ? -15.292 0.404 18.053 1.00 87.31 334 VAL A C 1
ATOM 2534 O O . VAL A 1 334 ? -14.888 -0.723 18.319 1.00 87.31 334 VAL A O 1
ATOM 2537 N N . VAL A 1 335 ? -14.783 1.487 18.636 1.00 93.44 335 VAL A N 1
ATOM 2538 C CA . VAL A 1 335 ? -13.769 1.395 19.688 1.00 93.44 335 VAL A CA 1
ATOM 2539 C C . VAL A 1 335 ? -14.401 0.774 20.931 1.00 93.44 335 VAL A C 1
ATOM 2541 O O . VAL A 1 335 ? -15.347 1.341 21.479 1.00 93.44 335 VAL A O 1
ATOM 2544 N N . THR A 1 336 ? -13.877 -0.366 21.378 1.00 93.94 336 THR A N 1
ATOM 2545 C CA . THR A 1 336 ? -14.319 -1.089 22.585 1.00 93.94 336 THR A CA 1
ATOM 2546 C C . THR A 1 336 ? -13.299 -1.033 23.716 1.00 93.94 336 THR A C 1
ATOM 2548 O O . THR A 1 336 ? -13.659 -1.230 24.878 1.00 93.94 336 THR A O 1
ATOM 2551 N N . ARG A 1 337 ? -12.037 -0.707 23.413 1.00 94.94 337 ARG A N 1
ATOM 2552 C CA . ARG A 1 337 ? -10.992 -0.497 24.419 1.00 94.94 337 ARG A CA 1
ATOM 2553 C C . ARG A 1 337 ? -10.041 0.620 24.015 1.00 94.94 337 ARG A C 1
ATOM 2555 O O . ARG A 1 337 ? -9.686 0.742 22.846 1.00 94.94 337 ARG A O 1
ATOM 2562 N N . ILE A 1 338 ? -9.632 1.413 24.998 1.00 96.12 338 ILE A N 1
ATOM 2563 C CA . ILE A 1 338 ? -8.693 2.527 24.868 1.00 96.12 338 ILE A CA 1
ATOM 2564 C C . ILE A 1 338 ? -7.625 2.351 25.938 1.00 96.12 338 ILE A C 1
ATOM 2566 O O . ILE A 1 338 ? -7.952 2.301 27.121 1.00 96.12 338 ILE A O 1
ATOM 2570 N N . GLU A 1 339 ? -6.363 2.278 25.536 1.00 95.38 339 GLU A N 1
ATOM 2571 C CA . GLU A 1 339 ? -5.232 2.146 26.454 1.00 95.38 339 GLU A CA 1
ATOM 2572 C C . GLU A 1 339 ? -4.201 3.224 26.146 1.00 95.38 339 GLU A C 1
ATOM 2574 O O . GLU A 1 339 ? -3.689 3.292 25.033 1.00 95.38 339 GLU A O 1
ATOM 2579 N N . GLU A 1 340 ? -3.873 4.067 27.114 1.00 91.81 340 GLU A N 1
ATOM 2580 C CA . GLU A 1 340 ? -2.755 4.994 26.964 1.00 91.81 340 GLU A CA 1
ATOM 2581 C C . GLU A 1 340 ? -1.424 4.222 26.952 1.00 91.81 340 GLU A C 1
ATOM 2583 O O . GLU A 1 340 ? -1.208 3.313 27.755 1.00 91.81 340 GLU A O 1
ATOM 2588 N N . GLN A 1 341 ? -0.522 4.562 26.030 1.00 90.06 341 GLN A N 1
ATOM 2589 C CA . GLN A 1 341 ? 0.806 3.961 25.942 1.00 90.06 341 GLN A CA 1
ATOM 2590 C C . GLN A 1 341 ? 1.818 4.801 26.719 1.00 90.06 341 GLN A C 1
ATOM 2592 O O . GLN A 1 341 ? 2.044 5.970 26.413 1.00 90.06 341 GLN A O 1
ATOM 2597 N N . PHE A 1 342 ? 2.511 4.171 27.671 1.00 84.44 342 PHE A N 1
ATOM 2598 C CA . PHE A 1 342 ? 3.608 4.822 28.382 1.00 84.44 342 PHE A CA 1
ATOM 2599 C C . PHE A 1 342 ? 4.780 5.066 27.442 1.00 84.44 342 PHE A C 1
ATOM 2601 O O . PHE A 1 342 ? 5.264 4.136 26.790 1.00 84.44 342 PHE A O 1
ATOM 2608 N N . VAL A 1 343 ? 5.289 6.289 27.448 1.00 79.38 343 VAL A N 1
ATOM 2609 C CA . VAL A 1 343 ? 6.499 6.662 26.728 1.00 79.38 343 VAL A CA 1
ATOM 2610 C C . VAL A 1 343 ? 7.501 7.236 27.750 1.00 79.38 343 VAL A C 1
ATOM 2612 O O . VAL A 1 343 ? 7.193 8.268 28.345 1.00 79.38 343 VAL A O 1
ATOM 2615 N N . PRO A 1 344 ? 8.634 6.550 28.030 1.00 68.62 344 PRO A N 1
ATOM 2616 C CA . PRO A 1 344 ? 9.567 6.905 29.112 1.00 68.62 344 PRO A CA 1
ATOM 2617 C C . PRO A 1 344 ? 10.345 8.213 28.949 1.00 68.62 344 PRO A C 1
ATOM 2619 O O . PRO A 1 344 ? 10.708 8.557 27.799 1.00 68.62 344 PRO A O 1
#

Secondary structure (DSSP, 8-state):
-----------------------------------PPPPPPPPPP----------------PPPPEEEEEEEEEETTTS-TTT--EEEEEEEETT-HHHHHHHHHHT---HHHHTTTEE-S--TTTTT-EEEEEEETTEEEEEE---TTTSGGGGSHHHHHHHHHHHHHHHHHHSTT--EEEEEETTBHHHHHHHHT-PPTT-PPP--S------SS-SEEEEEEEEEEETTTTEEEEEE-EEEEHHHHHHHHHHH-TT-TT--GGGEEEE-S---EEEEEEEEEEEEEEEE-SSS-EEEEE-HHHHHHHHHHSPP-TT-S-SS-EEEEEETTEEEEEEEPP--

Foldseek 3Di:
DDDDDDDDDDDDDDDDDDDDDDDDDDDDDDDDDDDDDDDDDDDDDDDDDDDDPDPPDPPPPPDFDKDKAWFWWAFPPPDDRLADTDTDIDIAGPVQQLVRLVLVVLCPDDPVVVVVRTGDLHHNVRRPQWDDWDQDPLEIETEGEPCCVSRVCCLPPSSVNRHCNRVFVSNPRRDPRRPYYQYHHVNHSCSVQVSNVHDTPPDDDDDPDDDDDDWPDDFFKFKWFWLDADQVQQKTKTATKDWAFAPRQQVVQCVVCVVDNPTDPPGIHIDRPDRDIIIFHADPQAWEWEWDPDPDTDTDTDDPVVVVVVLCPADDPDRGSHPWIWMFGDDPRHTRYIHTDDDD

pLDDT: mean 77.26, std 18.36, range [32.81, 98.62]

Sequence (344 aa):
MRARPLLPAIRTRRAVRWLVLLPLLLAAIGCGVDEDPPPEPVPPVAEPDDPAAEPDEPSLDPAPETVEVEIYLSNHTLGDPCTEVFPVPRTVAADDPLTGALEALLAGPTDAERDEDYWSWFSDETEGMLRSVEIVAGTVMVDLEDLRPVIPNASTSCGSSILLSQLDTTTLAAAEGAASVLYLIEGEHDVFYEWLQLVPPGQDPPDDDASGTDTDLADGRHAVLLHAADLPGRTLTVDVIQFLTGEEARIAHAEDHPEDPHGPPNGYHIRNVNPRLRTLPVATDTEVILIQLDADPAEVASSWEALLDDLASQPGDHDLVSYNPFWLTLEGGVVTRIEEQFVP

Radius of gyration: 34.16 Å; chains: 1; bounding box: 79×76×117 Å